Protein 1XQA (pdb70)

Secondary structure (DSSP, 8-state):
----EEE---S-HHHHHHHHHHHH------EETTTEE---TT--EEE---SS----TT--EE---SSHHHHHHHHHHHHHTT---PPPEE--EE-EEEETTTEEEE--/---EEE---S-HHHHHHHHHHHH------EETTTEE---TT--EEE----SSPPPTT-EEE---SSHHHHHHHHHHHHHTT------EE--EE-EEEETTTEEEE--

B-factor: mean 28.36, std 11.54, range [16.13, 105.58]

Solvent-accessible surface area: 13203 Å² total

InterPro domains:
  IPR004360 Glyoxalase/fosfomycin resistance/dioxygenase domain [PF00903] (2-110)
  IPR029068 Glyoxalase/Bleomycin resistance protein/Dihydroxybiphenyl dioxygenase [G3DSA:3.10.180.10] (2-112)
  IPR029068 Glyoxalase/Bleomycin resistance protein/Dihydroxybiphenyl dioxygenase [SSF54593] (1-112)
  IPR037523 Vicinal oxygen chelate (VOC), core domain [PS51819] (2-112)
  IPR051332 Fosfomycin Resistance Enzymes [PTHR36113] (1-112)

Nearest PDB structures (foldseek):
  1xqa-assembly1_A  TM=1.010E+00  e=8.411E-23  Bacillus cereus ATCC 14579
  3r4q-assembly2_D  TM=7.814E-01  e=2.380E-07  Agrobacterium fabrum str. C58
  2p7m-assembly4_D-2  TM=8.055E-01  e=4.151E-06  Listeria monocytogenes EGD-e
  6a4z-assembly1_B  TM=6.870E-01  e=7.836E-06  Streptomyces chartreusis
  4n04-assembly1_A  TM=6.280E-01  e=7.131E-04  Catenulispora acidiphila DSM 44928

Foldseek 3Di:
DDAQEDEEEFQWQVQQVVQCCPLVVFDWDDADPRRKTWQDPVRRIYIYYDPPDADDPPDEAEDEDPDPVSLQVSQVVCVVVPWDWDQFDVVVRWTWGQGHRGHIYMYD/DAQEDEEEFDWQVQLVVQCCPQVNFDWPD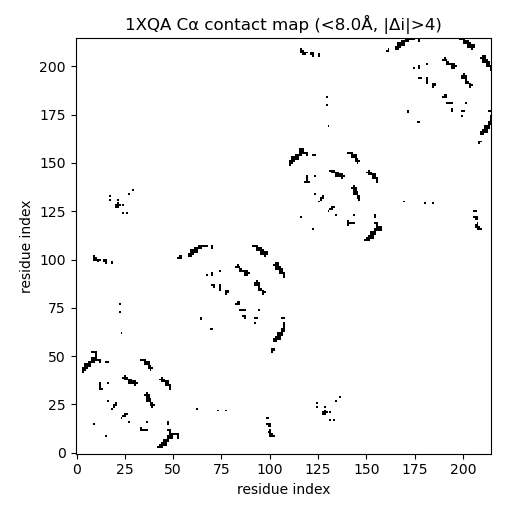DDPRQKTWQDPVRRIYMYYDDDDADDPPDEAEREDPDVVSLVVSQVVCVVVPWDWDQFDPPVGWTWTAGHRHHIYIYD

Organism: Bacillus cereus (strain ATCC 14579 / DSM 31 / CCUG 7414 / JCM 2152 / NBRC 15305 / NCIMB 9373 / NCTC 2599 / NRRL B-3711) (NCBI:txid226900)

Radius of gyration: 18.5 Å; Cα contacts (8 Å, |Δi|>4): 385; chains: 2; bounding box: 40×42×55 Å

CATH classification: 3.10.180.10

Sequence (215 aa):
AGIKHLNLTVADVVAAREFLEKYFGLTTCSGTRGNAFAVRRDNDGFILTLKGKEVQYPKTFHVGFPQESEEQVDKINQRLKEDGFLVEPPKHAAYTFYVEAPGGFTIEVCGIKHLLNLTVADVVAAREFLEKYFGLTTCSGTRGNAFAVRDNDGFILLTLKGKEVQQYPKTFHVGFPQESEEQVDKINQQRLKEDGFLLVEPPKHAAYTFYVEAPGGFTIEVC

Structure (mmCIF, N/CA/C/O backbone):
data_1XQA
#
_entry.id   1XQA
#
_cell.length_a   43.535
_cell.length_b   61.616
_cell.length_c   78.382
_cell.angle_alpha   90.00
_cell.angle_beta   90.00
_cell.angle_gamma   90.00
#
_symmetry.space_group_name_H-M   'P 21 21 21'
#
loop_
_entity.id
_entity.type
_entity.pdbx_description
1 polymer 'Glyoxalase/Bleomycin resistance protein'
2 non-polymer 'MAGNESIUM ION'
3 non-polymer 'HEXAETHYLENE GLYCOL'
4 water water
#
loop_
_atom_site.group_PDB
_atom_site.id
_atom_site.type_symbol
_atom_site.label_atom_id
_atom_site.label_alt_id
_atom_site.label_comp_id
_atom_site.label_asym_id
_atom_site.label_entity_id
_atom_site.label_seq_id
_atom_site.pdbx_PDB_ins_code
_atom_site.Cartn_x
_atom_site.Cartn_y
_atom_site.Cartn_z
_atom_site.occupancy
_atom_site.B_iso_or_equiv
_atom_site.auth_seq_id
_atom_site.auth_comp_id
_atom_site.auth_asym_id
_atom_site.auth_atom_id
_atom_site.pdbx_PDB_model_num
ATOM 1 N N . ALA A 1 1 ? 9.035 -10.574 37.125 1.00 40.48 0 ALA A N 1
ATOM 2 C CA . ALA A 1 1 ? 8.285 -9.635 36.239 1.00 40.61 0 ALA A CA 1
ATOM 3 C C . ALA A 1 1 ? 9.036 -9.403 34.930 1.00 40.77 0 ALA A C 1
ATOM 4 O O . ALA A 1 1 ? 10.257 -9.218 34.936 1.00 40.65 0 ALA A O 1
ATOM 14 N N . GLY A 1 3 ? 8.761 -6.979 32.711 1.00 35.08 2 GLY A N 1
ATOM 15 C CA . GLY A 1 3 ? 9.163 -5.624 32.443 1.00 31.03 2 GLY A CA 1
ATOM 16 C C . GLY A 1 3 ? 8.399 -4.921 31.343 1.00 28.45 2 GLY A C 1
ATOM 17 O O . GLY A 1 3 ? 7.239 -5.221 31.071 1.00 27.57 2 GLY A O 1
ATOM 18 N N . ILE A 1 4 ? 9.073 -3.963 30.727 1.00 25.57 3 ILE A N 1
ATOM 19 C CA . ILE A 1 4 ? 8.419 -3.037 29.817 1.00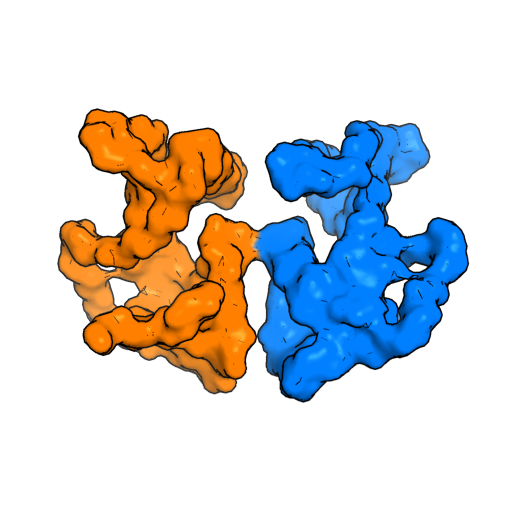 23.61 3 ILE A CA 1
ATOM 20 C C . ILE A 1 4 ? 8.734 -3.452 28.387 1.00 22.20 3 ILE A C 1
ATOM 21 O O . ILE A 1 4 ? 9.899 -3.447 27.978 1.00 22.36 3 ILE A O 1
ATOM 26 N N . LYS A 1 5 ? 7.704 -3.806 27.630 1.00 21.07 4 LYS A N 1
ATOM 27 C CA . LYS A 1 5 ? 7.900 -4.351 26.282 1.00 20.18 4 LYS A CA 1
ATOM 28 C C . LYS A 1 5 ? 7.025 -3.719 25.196 1.00 19.94 4 LYS A C 1
ATOM 29 O O . LYS A 1 5 ? 7.081 -4.138 24.038 1.00 19.19 4 LYS A O 1
ATOM 35 N N . HIS A 1 6 ? 6.223 -2.727 25.571 1.00 18.84 5 HIS A N 1
ATOM 36 C CA . HIS A 1 6 ? 5.365 -2.026 24.614 1.00 19.85 5 HIS A CA 1
ATOM 37 C C . HIS A 1 6 ? 5.219 -0.543 24.956 1.00 19.86 5 HIS A C 1
ATOM 38 O O . HIS A 1 6 ? 5.091 -0.167 26.137 1.00 20.22 5 HIS A O 1
ATOM 45 N N . LEU A 1 7 ? 5.246 0.297 23.922 1.00 19.91 6 LEU A N 1
ATOM 46 C CA . LEU A 1 7 ? 4.882 1.700 24.049 1.00 20.19 6 LEU A CA 1
ATOM 47 C C . LEU A 1 7 ? 3.923 1.989 22.907 1.00 20.59 6 LEU A C 1
ATOM 48 O O . LEU A 1 7 ? 4.220 1.673 21.754 1.00 19.36 6 LEU A O 1
ATOM 53 N N . ASN A 1 8 ? 2.755 2.537 23.229 1.00 20.81 7 ASN A N 1
ATOM 54 C CA . ASN A 1 8 ? 1.890 3.100 22.198 1.00 21.94 7 ASN A CA 1
ATOM 55 C C . ASN A 1 8 ? 2.123 4.600 22.195 1.00 21.65 7 ASN A C 1
ATOM 56 O O . ASN A 1 8 ? 1.776 5.304 23.152 1.00 21.06 7 ASN A O 1
ATOM 61 N N . LEU A 1 9 ? 2.774 5.058 21.136 1.00 21.88 8 LEU A N 1
ATOM 62 C CA . LEU A 1 9 ? 3.181 6.438 21.002 1.00 22.14 8 LEU A CA 1
ATOM 63 C C . LEU A 1 9 ? 2.252 7.151 20.057 1.00 21.95 8 LEU A C 1
ATOM 64 O O . LEU A 1 9 ? 2.242 6.860 18.853 1.00 22.05 8 LEU A O 1
ATOM 69 N N . THR A 1 10 ? 1.429 8.044 20.604 1.00 21.87 9 THR A N 1
ATOM 70 C CA . THR A 1 10 ? 0.534 8.857 19.795 1.00 21.40 9 THR A CA 1
ATOM 71 C C . THR A 1 10 ? 1.383 9.852 18.999 1.00 22.19 9 THR A C 1
ATOM 72 O O . THR A 1 10 ? 2.288 10.500 19.557 1.00 21.61 9 THR A O 1
ATOM 76 N N . VAL A 1 11 ? 1.116 9.941 17.693 1.00 21.14 10 VAL A N 1
ATOM 77 C CA . VAL A 1 11 ? 1.830 10.869 16.820 1.00 20.83 10 VAL A CA 1
ATOM 78 C C . VAL A 1 11 ? 0.913 11.666 15.881 1.00 20.72 10 VAL A C 1
ATOM 79 O O . VAL A 1 11 ? -0.237 11.281 15.600 1.00 20.59 10 VAL A O 1
ATOM 83 N N . ALA A 1 12 ? 1.445 12.783 15.399 1.00 20.75 11 ALA A N 1
ATOM 84 C CA . ALA A 1 12 ? 0.753 13.645 14.453 1.00 20.79 11 ALA A CA 1
ATOM 85 C C . ALA A 1 12 ? 0.687 13.014 13.069 1.00 20.72 11 ALA A C 1
ATOM 86 O O . ALA A 1 12 ? -0.225 13.278 12.303 1.00 21.17 11 ALA A O 1
ATOM 88 N N . ASP A 1 13 ? 1.668 12.173 12.751 1.00 20.27 12 ASP A N 1
ATOM 89 C CA . ASP A 1 13 ? 1.780 11.633 11.408 1.00 19.92 12 ASP A CA 1
ATOM 90 C C . ASP A 1 13 ? 2.511 10.315 11.521 1.00 19.71 12 ASP A C 1
ATOM 91 O O . ASP A 1 13 ? 3.720 10.300 11.781 1.00 19.67 12 ASP A O 1
ATOM 96 N N . VAL A 1 14 ? 1.765 9.218 11.359 1.00 19.70 13 VAL A N 1
ATOM 97 C CA . VAL A 1 14 ? 2.332 7.871 11.509 1.00 20.00 13 VAL A CA 1
ATOM 98 C C . VAL A 1 14 ? 3.342 7.570 10.401 1.00 19.68 13 VAL A C 1
ATOM 99 O O . VAL A 1 14 ? 4.424 7.050 10.654 1.00 20.30 13 VAL A O 1
ATOM 103 N N . VAL A 1 15 ? 2.972 7.899 9.170 1.00 19.33 14 VAL A N 1
ATOM 104 C CA . VAL A 1 15 ? 3.827 7.657 8.006 1.00 19.39 14 VAL A CA 1
ATOM 105 C C . VAL A 1 15 ? 5.199 8.301 8.186 1.00 19.20 14 VAL A C 1
ATOM 106 O O . VAL A 1 15 ? 6.217 7.663 7.956 1.00 19.51 14 VAL A O 1
ATOM 110 N N . ALA A 1 16 ? 5.210 9.565 8.603 1.00 19.70 15 ALA A N 1
ATOM 111 C CA . ALA A 1 16 ? 6.455 10.320 8.796 1.00 19.42 15 ALA A CA 1
ATOM 112 C C . ALA A 1 16 ? 7.296 9.771 9.954 1.00 19.79 15 ALA A C 1
ATOM 113 O O . ALA A 1 16 ? 8.532 9.677 9.830 1.00 19.00 15 ALA A O 1
ATOM 115 N N . ALA A 1 17 ? 6.633 9.445 11.066 1.00 19.91 16 ALA A N 1
ATOM 116 C CA . ALA A 1 17 ? 7.312 8.857 12.224 1.00 19.90 16 ALA A CA 1
ATOM 117 C C . ALA A 1 17 ? 7.912 7.512 11.845 1.00 19.93 16 ALA A C 1
ATOM 118 O O . ALA A 1 17 ? 9.065 7.253 12.161 1.00 19.18 16 ALA A O 1
ATOM 120 N N . ARG A 1 18 ? 7.144 6.681 11.134 1.00 20.41 17 ARG A N 1
ATOM 121 C CA . ARG A 1 18 ? 7.650 5.364 10.696 1.00 20.49 17 ARG A CA 1
ATOM 122 C C . ARG A 1 18 ? 8.917 5.458 9.855 1.00 21.32 17 ARG A C 1
ATOM 123 O O . ARG A 1 18 ? 9.904 4.755 10.096 1.00 20.89 17 ARG A O 1
ATOM 131 N N . GLU A 1 19 ? 8.893 6.320 8.846 1.00 22.12 18 GLU A N 1
ATOM 132 C CA . GLU A 1 19 ? 9.992 6.355 7.904 1.00 24.11 18 GLU A CA 1
ATOM 133 C C . GLU A 1 19 ? 11.277 6.878 8.579 1.00 22.86 18 GLU A C 1
ATOM 134 O O . GLU A 1 19 ? 12.369 6.407 8.283 1.00 22.71 18 GLU A O 1
ATOM 140 N N . PHE A 1 20 ? 11.121 7.818 9.509 1.00 22.18 19 PHE A N 1
ATOM 141 C CA . PHE A 1 20 ? 12.237 8.339 10.306 1.00 21.30 19 PHE A CA 1
ATOM 142 C C . PHE A 1 20 ? 12.844 7.230 11.179 1.00 21.35 19 PHE A C 1
ATOM 143 O O . PHE A 1 20 ? 14.068 7.053 11.223 1.00 21.94 19 PHE A O 1
ATOM 151 N N . LEU A 1 21 ? 11.976 6.457 11.843 1.00 21.00 20 LEU A N 1
ATOM 152 C CA . LEU A 1 21 ? 12.439 5.373 12.723 1.00 21.26 20 LEU A CA 1
ATOM 153 C C . LEU A 1 21 ? 13.120 4.254 11.938 1.00 21.66 20 LEU A C 1
ATOM 154 O O . LEU A 1 21 ? 14.112 3.665 12.402 1.00 22.11 20 LEU A O 1
ATOM 159 N N . GLU A 1 22 ? 12.607 3.981 10.741 1.00 22.08 21 GLU A N 1
ATOM 160 C CA . GLU A 1 22 ? 13.252 3.024 9.832 1.00 22.79 21 GLU A CA 1
ATOM 161 C C . GLU A 1 22 ? 14.616 3.490 9.375 1.00 23.03 21 GLU A C 1
ATOM 162 O O . GLU A 1 22 ? 15.591 2.753 9.481 1.00 23.50 21 GLU A O 1
ATOM 168 N N . LYS A 1 23 ? 14.689 4.722 8.888 1.00 22.93 22 LYS A N 1
ATOM 169 C CA . LYS A 1 23 ? 15.928 5.241 8.326 1.00 22.76 22 LYS A CA 1
ATOM 170 C C . LYS A 1 23 ? 17.048 5.383 9.353 1.00 23.26 22 LYS A C 1
ATOM 171 O O . LYS A 1 23 ? 18.170 4.907 9.125 1.00 22.62 22 LYS A O 1
ATOM 177 N N . TYR A 1 24 ? 16.746 6.019 10.482 1.00 22.11 23 TYR A N 1
ATOM 178 C CA . TYR A 1 24 ? 17.797 6.386 11.447 1.00 22.31 23 TYR A CA 1
ATOM 179 C C . TYR A 1 24 ? 18.001 5.390 12.596 1.00 22.48 23 TYR A C 1
ATOM 180 O O . TYR A 1 24 ? 19.091 5.317 13.185 1.00 23.07 23 TYR A O 1
ATOM 189 N N . PHE A 1 25 ? 16.971 4.610 12.914 1.00 22.83 24 PHE A N 1
ATOM 190 C CA . PHE A 1 25 ? 17.072 3.749 14.090 1.00 22.91 24 PHE A CA 1
ATOM 191 C C . PHE A 1 25 ? 16.874 2.275 13.788 1.00 23.40 24 PHE A C 1
ATOM 192 O O . PHE A 1 25 ? 16.892 1.436 14.683 1.00 23.61 24 PHE A O 1
ATOM 200 N N . GLY A 1 26 ? 16.726 1.960 12.512 1.00 23.20 25 GLY A N 1
ATOM 201 C CA . GLY A 1 26 ? 16.690 0.566 12.077 1.00 24.07 25 GLY A CA 1
ATOM 202 C C . GLY A 1 26 ? 15.491 -0.245 12.537 1.00 23.97 25 GLY A C 1
ATOM 203 O O . GLY A 1 26 ? 15.539 -1.474 12.515 1.00 25.05 25 GLY A O 1
ATOM 204 N N . LEU A 1 27 ? 14.408 0.421 12.934 1.00 22.34 26 LEU A N 1
ATOM 205 C CA . LEU A 1 27 ? 13.195 -0.292 13.349 1.00 21.80 26 LEU A CA 1
ATOM 206 C C . LEU A 1 27 ? 12.518 -0.901 12.129 1.00 21.66 26 LEU A C 1
ATOM 207 O O . LEU A 1 27 ? 12.684 -0.408 11.012 1.00 21.84 26 LEU A O 1
ATOM 212 N N A THR A 1 28 ? 11.740 -1.963 12.357 0.50 21.92 27 THR A N 1
ATOM 213 N N B THR A 1 28 ? 11.798 -1.993 12.332 0.50 21.80 27 THR A N 1
ATOM 214 C CA A THR A 1 28 ? 11.044 -2.704 11.294 0.50 21.98 27 THR A CA 1
ATOM 215 C CA B THR A 1 28 ? 11.039 -2.566 11.239 0.50 21.71 27 THR A CA 1
ATOM 216 C C A THR A 1 28 ? 9.529 -2.709 11.519 0.50 21.80 27 THR A C 1
ATOM 217 C C B THR A 1 28 ? 9.554 -2.444 11.536 0.50 21.66 27 THR A C 1
ATOM 218 O O A THR A 1 28 ? 9.069 -3.014 12.622 0.50 21.89 27 THR A O 1
ATOM 219 O O B THR A 1 28 ? 9.148 -2.368 12.697 0.50 21.64 27 THR A O 1
ATOM 226 N N . CYS A 1 29 ? 8.761 -2.387 10.475 1.00 21.74 28 CYS A N 1
ATOM 227 C CA . CYS A 1 29 ? 7.304 -2.322 10.581 1.00 21.85 28 CYS A CA 1
ATOM 228 C C . CYS A 1 29 ? 6.705 -3.696 10.362 1.00 22.28 28 CYS A C 1
ATOM 229 O O . CYS A 1 29 ? 6.935 -4.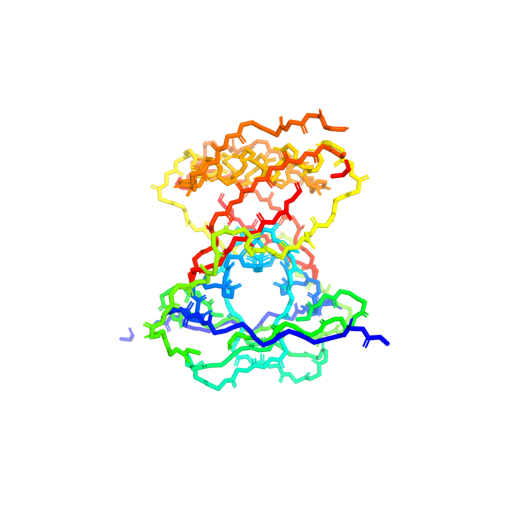333 9.321 1.00 22.08 28 CYS A O 1
ATOM 232 N N . SER A 1 30 ? 5.916 -4.163 11.329 1.00 22.42 29 SER A N 1
ATOM 233 C CA . SER A 1 30 ? 5.338 -5.499 11.212 1.00 23.67 29 SER A CA 1
ATOM 234 C C . SER A 1 30 ? 3.854 -5.486 10.840 1.00 24.30 29 SER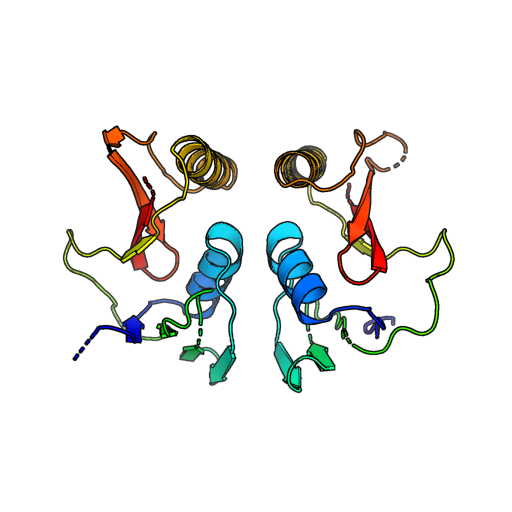 A C 1
ATOM 235 O O . SER A 1 30 ? 3.248 -6.541 10.653 1.00 24.76 29 SER A O 1
ATOM 238 N N . GLY A 1 31 ? 3.274 -4.300 10.707 1.00 24.67 30 GLY A N 1
ATOM 239 C CA . GLY A 1 31 ? 1.871 -4.192 10.328 1.00 25.19 30 GLY A CA 1
ATOM 240 C C . GLY A 1 31 ? 1.387 -2.767 10.409 1.00 25.80 30 GLY A C 1
ATOM 241 O O . GLY A 1 31 ? 1.972 -1.944 11.112 1.00 25.64 30 GLY A O 1
ATOM 242 N N . THR A 1 32 ? 0.335 -2.475 9.652 1.00 26.97 31 THR A N 1
ATOM 243 C CA . THR A 1 32 ? -0.313 -1.173 9.652 1.00 27.50 31 THR A CA 1
ATOM 244 C C . THR A 1 32 ? -1.833 -1.332 9.623 1.00 28.94 31 THR A C 1
ATOM 245 O O . THR A 1 32 ? -2.353 -2.411 9.307 1.00 29.24 31 THR A O 1
ATOM 249 N N . ARG A 1 33 ? -2.535 -0.257 9.975 1.00 30.49 32 ARG A N 1
ATOM 250 C CA . ARG A 1 33 ? -3.952 -0.102 9.646 1.00 32.25 32 ARG A CA 1
ATOM 251 C C . ARG A 1 33 ? -4.097 1.253 8.960 1.00 32.26 32 ARG A C 1
ATOM 252 O O . ARG A 1 33 ? -4.090 2.305 9.618 1.00 32.49 32 ARG A O 1
ATOM 260 N N . GLY A 1 34 ? -4.204 1.228 7.634 1.00 32.19 33 GLY A N 1
ATOM 261 C CA . GLY A 1 34 ? -4.207 2.451 6.835 1.00 32.50 33 GLY A CA 1
ATOM 262 C C . GLY A 1 34 ? -3.065 3.368 7.218 1.00 32.44 33 GLY A C 1
ATOM 263 O O . GLY A 1 34 ? -1.914 2.927 7.338 1.00 33.03 33 GLY A O 1
ATOM 264 N N . ASN A 1 35 ? -3.380 4.643 7.419 1.00 32.41 34 ASN A N 1
ATOM 265 C CA . ASN A 1 35 ? -2.385 5.634 7.837 1.00 33.17 34 ASN A CA 1
ATOM 266 C C . ASN A 1 35 ? -2.520 5.946 9.335 1.00 32.05 34 ASN A C 1
ATOM 267 O O . ASN A 1 35 ? -1.849 6.830 9.868 1.00 32.45 34 ASN A O 1
ATOM 272 N N . ALA A 1 36 ? -3.409 5.220 10.002 1.00 30.02 35 ALA A N 1
ATOM 273 C CA . ALA A 1 36 ? -3.744 5.526 11.383 1.00 28.83 35 ALA A CA 1
ATOM 274 C C . ALA A 1 36 ? -2.828 4.849 12.395 1.00 27.71 35 ALA A C 1
ATOM 275 O O . ALA A 1 36 ? -2.743 5.284 13.547 1.00 27.29 35 ALA A O 1
ATOM 277 N N . PHE A 1 37 ? -2.139 3.795 11.968 1.00 25.97 36 PHE A N 1
ATOM 278 C CA . PHE A 1 37 ? -1.505 2.894 12.923 1.00 25.34 36 PHE A CA 1
ATOM 279 C C . PHE A 1 37 ? -0.391 2.080 12.264 1.00 24.07 36 PHE A C 1
ATOM 280 O O . PHE A 1 37 ? -0.563 1.594 11.145 1.00 23.55 36 PHE A O 1
ATOM 288 N N . ALA A 1 38 ? 0.744 1.944 12.954 1.00 22.23 37 ALA A N 1
ATOM 289 C CA . ALA A 1 38 ? 1.869 1.125 12.476 1.00 21.93 37 ALA A CA 1
ATOM 290 C C . ALA A 1 38 ? 2.498 0.432 13.661 1.00 21.39 37 ALA A C 1
ATOM 291 O O . ALA A 1 38 ? 2.661 1.043 14.709 1.00 22.78 37 ALA A O 1
ATOM 293 N N . VAL A 1 39 ? 2.847 -0.837 13.499 1.00 21.26 38 VAL A N 1
ATOM 294 C CA . VAL A 1 39 ? 3.518 -1.579 14.560 1.00 20.40 38 VAL A CA 1
ATOM 295 C C . VAL A 1 39 ? 4.978 -1.670 14.202 1.00 20.88 38 VAL A C 1
ATOM 296 O O . VAL A 1 39 ? 5.323 -2.254 13.173 1.00 19.52 38 VAL A O 1
ATOM 308 N N A ARG A 1 41 ? 9.024 -2.642 15.466 0.50 22.55 40 ARG A N 1
ATOM 309 N N B ARG A 1 41 ? 9.032 -2.629 15.484 0.50 22.63 40 ARG A N 1
ATOM 310 C CA A ARG A 1 41 ? 9.770 -3.576 16.315 0.50 22.91 40 ARG A CA 1
ATOM 311 C CA B ARG A 1 41 ? 9.771 -3.502 16.390 0.50 23.08 40 ARG A CA 1
ATOM 312 C C A ARG A 1 41 ? 11.232 -3.191 16.288 0.50 22.82 40 ARG A C 1
ATOM 313 C C B ARG A 1 41 ? 11.237 -3.226 16.288 0.50 22.90 40 ARG A C 1
ATOM 314 O O A ARG A 1 41 ? 11.729 -2.771 15.248 0.50 22.77 40 ARG A O 1
ATOM 315 O O B ARG A 1 41 ? 11.738 -2.928 15.210 0.50 22.78 40 ARG A O 1
ATOM 330 N N . ASP A 1 42 ? 11.921 -3.350 17.417 1.00 23.12 41 ASP A N 1
ATOM 331 C CA . ASP A 1 42 ? 13.370 -3.252 17.437 1.00 23.71 41 ASP A CA 1
ATOM 332 C C . ASP A 1 42 ? 13.970 -4.648 17.420 1.00 24.78 41 ASP A C 1
ATOM 333 O O . ASP A 1 42 ? 13.249 -5.636 17.376 1.00 24.96 41 ASP A O 1
ATOM 338 N N . ASN A 1 43 ? 15.292 -4.723 17.485 1.00 25.92 42 ASN A N 1
ATOM 339 C CA . ASN A 1 43 ? 16.003 -5.989 17.396 1.00 27.70 42 ASN A CA 1
ATOM 340 C C . ASN A 1 43 ? 15.781 -6.935 18.581 1.00 28.12 42 ASN A C 1
ATOM 341 O O . ASN A 1 43 ? 15.957 -8.150 18.457 1.00 28.04 42 ASN A O 1
ATOM 346 N N . ASP A 1 44 ? 15.396 -6.363 19.723 1.00 28.09 43 ASP A N 1
ATOM 347 C CA . ASP A 1 44 ? 15.177 -7.114 20.961 1.00 28.94 43 ASP A CA 1
ATOM 348 C C . ASP A 1 44 ? 13.717 -7.487 21.187 1.00 28.32 43 ASP A C 1
ATOM 349 O O . ASP A 1 44 ? 13.369 -8.030 22.227 1.00 29.62 43 ASP A O 1
ATOM 354 N N . GLY A 1 45 ? 12.853 -7.169 20.237 1.00 27.73 44 GLY A N 1
ATOM 355 C CA . GLY A 1 45 ? 11.444 -7.521 20.373 1.00 26.78 44 GLY A CA 1
ATOM 356 C C . GLY A 1 45 ? 10.565 -6.508 21.094 1.00 26.06 44 GLY A C 1
ATOM 357 O O . GLY A 1 45 ? 9.396 -6.792 21.359 1.00 26.33 44 GLY A O 1
ATOM 358 N N . PHE A 1 46 ? 11.106 -5.337 21.427 1.00 24.17 45 PHE A N 1
ATOM 359 C CA . PHE A 1 46 ? 10.261 -4.277 21.979 1.00 23.44 45 PHE A CA 1
ATOM 360 C C . PHE A 1 46 ? 9.267 -3.867 20.898 1.00 23.34 45 PHE A C 1
ATOM 361 O O . PHE A 1 46 ? 9.637 -3.777 19.717 1.00 23.68 45 PHE A O 1
ATOM 369 N N . ILE A 1 47 ? 8.014 -3.635 21.289 1.00 22.93 46 ILE A N 1
ATOM 370 C CA . ILE A 1 47 ? 6.968 -3.231 20.349 1.00 23.03 46 ILE A CA 1
ATOM 371 C C . ILE A 1 47 ? 6.615 -1.765 20.535 1.00 22.59 46 ILE A C 1
ATOM 372 O O . ILE A 1 47 ? 6.061 -1.385 21.561 1.00 22.59 46 ILE A O 1
ATOM 377 N N . LEU A 1 48 ? 6.903 -0.956 19.525 1.00 21.86 47 LEU A N 1
ATOM 378 C CA . LEU A 1 48 ? 6.519 0.452 19.535 1.00 22.00 47 LEU A CA 1
ATOM 379 C C . LEU A 1 48 ? 5.417 0.672 18.526 1.00 21.27 47 LEU A C 1
ATOM 380 O O . LEU A 1 48 ? 5.668 0.614 17.320 1.00 20.50 47 LEU A O 1
ATOM 385 N N . THR A 1 49 ? 4.183 0.884 18.985 1.00 20.89 48 THR A N 1
ATOM 386 C CA . THR A 1 49 ? 3.124 1.175 18.047 1.00 20.84 48 THR A CA 1
ATOM 387 C C . THR A 1 49 ? 2.941 2.683 17.899 1.00 21.34 48 THR A C 1
ATOM 388 O O . THR A 1 49 ? 3.000 3.440 18.870 1.00 21.75 48 THR A O 1
ATOM 392 N N . LEU A 1 50 ? 2.766 3.120 16.661 1.00 21.80 49 LEU A N 1
ATOM 393 C CA . LEU A 1 50 ? 2.576 4.527 16.369 1.00 22.10 49 LEU A CA 1
ATOM 394 C C . LEU A 1 50 ? 1.123 4.690 16.029 1.00 22.43 49 LEU A C 1
ATOM 395 O O . LEU A 1 50 ? 0.610 3.957 15.195 1.00 22.82 49 LEU A O 1
ATOM 408 N N . LYS A 1 52 ? -1.991 7.506 15.101 1.00 24.68 51 LYS A N 1
ATOM 409 C CA . LYS A 1 52 ? -2.383 8.870 14.760 1.00 25.53 51 LYS A CA 1
ATOM 410 C C . LYS A 1 52 ? -3.269 9.430 15.858 1.00 25.86 51 LYS A C 1
ATOM 411 O O . LYS A 1 52 ? -4.186 8.755 16.351 1.00 25.44 51 LYS A O 1
ATOM 417 N N . GLY A 1 53 ? -2.986 10.669 16.233 1.00 26.33 52 GLY A N 1
ATOM 418 C CA . GLY A 1 53 ? -3.833 11.390 17.172 1.00 27.75 52 GLY A CA 1
ATOM 419 C C . GLY A 1 53 ? -4.029 12.821 16.732 1.00 28.61 52 GLY A C 1
ATOM 420 O O . GLY A 1 53 ? -3.326 13.318 15.844 1.00 28.46 52 GLY A O 1
ATOM 421 N N . LYS A 1 54 ? -4.990 13.485 17.363 1.00 29.79 53 LYS A N 1
ATOM 422 C CA . LYS A 1 54 ? -5.228 14.893 17.092 1.00 30.98 53 LYS A CA 1
ATOM 423 C C . LYS A 1 54 ? -4.611 15.734 18.187 1.00 30.87 53 LYS A C 1
ATOM 424 O O . LYS A 1 54 ? -4.646 15.362 19.365 1.00 31.03 53 LYS A O 1
ATOM 430 N N . GLU A 1 55 ? -4.033 16.857 17.773 1.00 30.53 54 GLU A N 1
ATOM 431 C CA . GLU A 1 55 ? -3.449 17.825 18.685 1.00 30.34 54 GLU A CA 1
ATOM 432 C C . GLU A 1 55 ? -2.471 17.190 19.663 1.00 29.31 54 GLU A C 1
ATOM 433 O O . GLU A 1 55 ? -2.588 17.312 20.892 1.00 28.58 54 GLU A O 1
ATOM 439 N N . VAL A 1 56 ? -1.491 16.519 19.088 1.00 28.60 55 VAL A N 1
ATOM 440 C CA . VAL A 1 56 ? -0.553 15.735 19.852 1.00 27.96 55 VAL A CA 1
ATOM 441 C C . VAL A 1 56 ? 0.521 16.610 20.495 1.00 28.04 55 VAL A C 1
ATOM 442 O O . VAL A 1 56 ? 1.246 17.331 19.806 1.00 27.88 55 VAL A O 1
ATOM 446 N N . GLN A 1 57 ? 0.606 16.552 21.821 1.00 27.73 56 GLN A N 1
ATOM 447 C CA . GLN A 1 57 ? 1.652 17.251 22.550 1.00 27.39 56 GLN A CA 1
ATOM 448 C C . GLN A 1 57 ? 2.164 16.419 23.724 1.00 26.35 56 GLN A C 1
ATOM 449 O O . GLN A 1 57 ? 1.384 15.809 24.445 1.00 26.16 56 GLN A O 1
ATOM 455 N N . TYR A 1 58 ? 3.485 16.364 23.878 1.00 24.29 57 TYR A N 1
ATOM 456 C CA . TYR A 1 58 ? 4.092 15.658 25.009 1.00 23.14 57 TYR A CA 1
ATOM 457 C C . TYR A 1 58 ? 4.698 16.629 26.017 1.00 23.19 57 TYR A C 1
ATOM 458 O O . TYR A 1 58 ? 5.066 17.744 25.649 1.00 23.40 57 TYR A O 1
ATOM 467 N N . PRO A 1 59 ? 4.796 16.218 27.300 1.00 23.16 58 PRO A N 1
ATOM 468 C CA . PRO A 1 59 ? 5.511 17.061 28.245 1.00 23.50 58 PRO A CA 1
ATOM 469 C C . PRO A 1 59 ? 6.905 17.339 27.705 1.00 23.64 58 PRO A C 1
ATOM 470 O O . PRO A 1 59 ? 7.476 16.503 26.999 1.00 23.44 58 PRO A O 1
ATOM 474 N N . LYS A 1 60 ? 7.426 18.517 28.031 1.00 24.44 59 LYS A N 1
ATOM 475 C CA . LYS A 1 60 ? 8.669 19.031 27.454 1.00 25.04 59 LYS A CA 1
ATOM 476 C C . LYS A 1 60 ? 9.856 18.096 27.663 1.00 24.56 59 LYS A C 1
ATOM 477 O O . LYS A 1 60 ? 10.678 17.917 26.766 1.00 24.73 59 LYS A O 1
ATOM 483 N N . THR A 1 61 ? 9.912 17.453 28.822 1.00 23.60 60 THR A N 1
ATOM 484 C CA . THR A 1 61 ? 11.024 16.536 29.104 1.00 22.81 60 THR A CA 1
ATOM 485 C C . THR A 1 61 ? 10.765 15.070 28.722 1.00 22.23 60 THR A C 1
ATOM 486 O O . THR A 1 61 ? 11.622 14.225 28.965 1.00 21.63 60 THR A O 1
ATOM 490 N N . PHE A 1 62 ? 9.604 14.768 28.130 1.00 22.66 61 PHE A N 1
ATOM 491 C CA . PHE A 1 62 ? 9.350 13.397 27.669 1.00 22.20 61 PHE A CA 1
ATOM 492 C C . PHE A 1 62 ? 10.301 13.038 26.528 1.00 21.85 61 PHE A C 1
ATOM 493 O O . PHE A 1 62 ? 10.516 13.841 25.620 1.00 21.73 61 PHE A O 1
ATOM 501 N N . HIS A 1 63 ? 10.886 11.844 26.575 1.00 21.24 62 HIS A N 1
ATOM 502 C CA . HIS A 1 63 ? 11.642 11.342 25.423 1.00 20.99 62 HIS A CA 1
ATOM 503 C C . HIS A 1 63 ? 11.762 9.823 25.409 1.00 21.43 62 HIS A C 1
ATOM 504 O O . HIS A 1 63 ? 11.562 9.157 26.434 1.00 21.63 62 HIS A O 1
ATOM 511 N N . VAL A 1 64 ? 12.072 9.304 24.228 1.00 21.22 63 VAL A N 1
ATOM 512 C CA . VAL A 1 64 ? 12.340 7.889 24.009 1.00 21.55 63 VAL A CA 1
ATOM 513 C C . VAL A 1 64 ? 13.814 7.709 23.678 1.00 21.30 63 VAL A C 1
ATOM 514 O O . VAL A 1 64 ? 14.331 8.381 22.777 1.00 21.28 63 VAL A O 1
ATOM 518 N N . GLY A 1 65 ? 14.485 6.794 24.376 1.00 21.24 64 GLY A N 1
ATOM 519 C CA . GLY A 1 65 ? 15.934 6.666 24.243 1.00 21.13 64 GLY A CA 1
ATOM 520 C C . GLY A 1 65 ? 16.418 5.421 23.511 1.00 21.71 64 GLY A C 1
ATOM 521 O O . GLY A 1 65 ? 15.938 4.309 23.768 1.00 20.73 64 GLY A O 1
ATOM 522 N N . PHE A 1 66 ? 17.383 5.634 22.616 1.00 21.63 65 PHE A N 1
ATOM 523 C CA . PHE A 1 66 ? 17.997 4.584 21.794 1.00 23.39 65 PHE A CA 1
ATOM 524 C C . PHE A 1 66 ? 19.489 4.507 22.087 1.00 24.01 65 PHE A C 1
ATOM 525 O O . PHE A 1 66 ? 20.282 5.204 21.439 1.00 25.18 65 PHE A O 1
ATOM 533 N N . PRO A 1 67 ? 19.890 3.672 23.062 1.00 25.04 66 PRO A N 1
ATOM 534 C CA . PRO A 1 67 ? 21.300 3.566 23.422 1.00 25.48 66 PRO A CA 1
ATOM 535 C C . PRO A 1 67 ? 22.143 2.978 22.302 1.00 25.90 66 PRO A C 1
ATOM 536 O O . PRO A 1 67 ? 21.660 2.159 21.521 1.00 25.60 66 PRO A O 1
ATOM 540 N N . GLN A 1 68 ? 23.404 3.395 22.243 1.00 26.25 67 GLN A N 1
ATOM 541 C CA . GLN A 1 68 ? 24.313 2.948 21.195 1.00 27.82 67 GLN A CA 1
ATOM 542 C C . GLN A 1 68 ? 25.479 2.180 21.788 1.00 28.93 67 GLN A C 1
ATOM 543 O O . GLN A 1 68 ? 25.778 2.313 22.972 1.00 29.30 67 GLN A O 1
ATOM 549 N N . GLU A 1 69 ? 26.135 1.382 20.954 1.00 30.59 68 GLU A N 1
ATOM 550 C CA . GLU A 1 69 ? 27.217 0.518 21.407 1.00 32.03 68 GLU A CA 1
ATOM 551 C C . GLU A 1 69 ? 28.496 1.295 21.686 1.00 31.74 68 GLU A C 1
ATOM 552 O O . GLU A 1 69 ? 29.366 0.819 22.420 1.00 32.62 68 GLU A O 1
ATOM 558 N N . SER A 1 70 ? 28.613 2.485 21.098 1.00 31.45 69 SER A N 1
ATOM 559 C CA . SER A 1 70 ? 29.815 3.311 21.236 1.00 30.69 69 SER A CA 1
ATOM 560 C C . SER A 1 70 ? 29.523 4.795 21.041 1.00 30.59 69 SER A C 1
ATOM 561 O O . SER A 1 70 ? 28.498 5.168 20.473 1.00 30.57 69 SER A O 1
ATOM 564 N N . GLU A 1 71 ? 30.451 5.637 21.478 1.00 30.55 70 GLU A N 1
ATOM 565 C CA . GLU A 1 71 ? 30.345 7.074 21.253 1.00 30.92 70 GLU A CA 1
ATOM 566 C C . GLU A 1 71 ? 30.512 7.442 19.772 1.00 30.90 70 GLU A C 1
ATOM 567 O O . GLU A 1 71 ? 29.925 8.417 19.299 1.00 31.51 70 GLU A O 1
ATOM 573 N N . GLU A 1 72 ? 31.286 6.647 19.034 1.00 30.92 71 GLU A N 1
ATOM 574 C CA . GLU A 1 72 ? 31.430 6.834 17.586 1.00 30.94 71 GLU A CA 1
ATOM 575 C C . GLU A 1 72 ? 30.088 6.654 16.867 1.00 29.78 71 GLU A C 1
ATOM 576 O O . GLU A 1 72 ? 29.785 7.376 15.917 1.00 29.44 71 GLU A O 1
ATOM 582 N N . GLN A 1 73 ? 29.285 5.704 17.337 1.00 28.50 72 GLN A N 1
ATOM 583 C CA . GLN A 1 73 ? 27.959 5.460 16.758 1.00 27.59 72 GLN A CA 1
ATOM 584 C C . GLN A 1 73 ? 26.976 6.594 17.048 1.00 25.99 72 GLN A C 1
ATOM 585 O O . GLN A 1 73 ? 26.143 6.930 16.198 1.00 25.15 72 GLN A O 1
ATOM 591 N N . VAL A 1 74 ? 27.091 7.187 18.236 1.00 24.33 73 VAL A N 1
ATOM 592 C CA . VAL A 1 74 ? 26.312 8.371 18.583 1.00 23.13 73 VAL A CA 1
ATOM 593 C C . VAL A 1 74 ? 26.657 9.503 17.621 1.00 22.85 73 VAL A C 1
ATOM 594 O O . VAL A 1 74 ? 25.753 10.157 17.084 1.00 22.58 73 VAL A O 1
ATOM 598 N N . ASP A 1 75 ? 27.954 9.723 17.411 1.00 22.47 74 ASP A N 1
ATOM 599 C CA . ASP A 1 75 ? 28.445 10.759 16.504 1.00 22.90 74 ASP A CA 1
ATOM 600 C C . ASP A 1 75 ? 27.901 10.572 15.085 1.00 22.61 74 ASP A C 1
ATOM 601 O O . ASP A 1 75 ? 27.527 11.549 14.424 1.00 21.91 74 ASP A O 1
ATOM 606 N N . LYS A 1 76 ? 27.889 9.319 14.624 1.00 22.72 75 LYS A N 1
ATOM 607 C CA . LYS A 1 76 ? 27.462 9.000 13.270 1.00 22.61 75 LYS A CA 1
ATOM 608 C C . LYS A 1 76 ? 25.987 9.370 13.054 1.00 21.81 75 LYS A C 1
ATOM 609 O O . LYS A 1 76 ? 25.672 10.038 12.071 1.00 21.30 75 LYS A O 1
ATOM 615 N N . ILE A 1 77 ? 25.104 8.954 13.968 1.00 21.17 76 ILE A N 1
ATOM 616 C CA . ILE A 1 77 ? 23.672 9.285 13.851 1.00 21.33 76 ILE A CA 1
ATOM 617 C C . ILE A 1 77 ? 23.450 10.805 13.894 1.00 20.70 76 ILE A C 1
ATOM 618 O O . ILE A 1 77 ? 22.652 11.364 13.123 1.00 20.06 76 ILE A O 1
ATOM 623 N N . ASN A 1 78 ? 24.131 11.464 14.828 1.00 21.06 77 ASN A N 1
ATOM 624 C CA . ASN A 1 78 ? 24.139 12.929 14.911 1.00 20.59 77 ASN A CA 1
ATOM 625 C C . ASN A 1 78 ? 24.540 13.590 13.586 1.00 20.63 77 ASN A C 1
ATOM 626 O O . ASN A 1 78 ? 23.842 14.461 13.079 1.00 20.11 77 ASN A O 1
ATOM 631 N N . GLN A 1 79 ? 25.683 13.167 13.041 1.00 20.42 78 GLN A N 1
ATOM 632 C CA . GLN A 1 79 ? 26.210 13.707 11.780 1.00 22.11 78 GLN A CA 1
ATOM 633 C C . GLN A 1 79 ? 25.215 13.494 10.638 1.00 20.95 78 GLN A C 1
ATOM 634 O O . GLN A 1 79 ? 24.935 14.419 9.865 1.00 21.01 78 GLN A O 1
ATOM 640 N N . ARG A 1 80 ? 24.641 12.295 10.554 1.00 20.11 79 ARG A N 1
ATOM 641 C CA . ARG A 1 80 ? 23.721 11.998 9.464 1.00 18.53 79 ARG A CA 1
ATOM 642 C C . ARG A 1 80 ? 22.425 12.781 9.580 1.00 18.56 79 ARG A C 1
ATOM 643 O O . ARG A 1 80 ? 21.911 13.274 8.577 1.00 18.10 79 ARG A O 1
ATOM 651 N N . LEU A 1 81 ? 21.918 12.915 10.798 1.00 18.76 80 LEU A N 1
ATOM 652 C CA . LEU A 1 81 ? 20.706 13.728 11.032 1.00 19.33 80 LEU A CA 1
ATOM 653 C C . LEU A 1 81 ? 20.948 15.183 10.617 1.00 20.52 80 LEU A C 1
ATOM 654 O O . LEU A 1 81 ? 20.143 15.763 9.897 1.00 20.46 80 LEU A O 1
ATOM 659 N N . LYS A 1 82 ? 22.082 15.747 11.044 1.00 20.94 81 LYS A N 1
ATOM 660 C CA . LYS A 1 82 ? 22.481 17.110 10.680 1.00 22.09 81 LYS A CA 1
ATOM 661 C C . LYS A 1 82 ? 22.557 17.297 9.161 1.00 22.11 81 LYS A C 1
ATOM 662 O O . LYS A 1 82 ? 21.970 18.239 8.612 1.00 21.74 81 LYS A O 1
ATOM 668 N N . GLU A 1 83 ? 23.279 16.402 8.483 1.00 21.50 82 GLU A N 1
ATOM 669 C CA . GLU A 1 83 ? 23.407 16.452 7.021 1.00 22.25 82 GLU A CA 1
ATOM 670 C C . GLU A 1 83 ? 22.089 16.313 6.302 1.00 22.38 82 GLU A C 1
ATOM 671 O O . GLU A 1 83 ? 21.934 16.806 5.191 1.00 22.90 82 GLU A O 1
ATOM 677 N N . ASP A 1 84 ? 21.156 15.621 6.928 1.00 22.74 83 ASP A N 1
ATOM 678 C CA . ASP A 1 84 ? 19.862 15.363 6.327 1.00 23.34 83 ASP A CA 1
ATOM 679 C C . ASP A 1 84 ? 18.820 16.418 6.712 1.00 24.39 83 ASP A C 1
ATOM 680 O O . ASP A 1 84 ? 17.642 16.285 6.378 1.00 24.45 83 ASP A O 1
ATOM 685 N N . GLY A 1 85 ? 19.254 17.465 7.410 1.00 25.22 84 GLY A N 1
ATOM 686 C CA . GLY A 1 85 ? 18.400 18.634 7.629 1.00 26.51 84 GLY A CA 1
ATOM 687 C C . GLY A 1 85 ? 17.655 18.686 8.941 1.00 27.12 84 GLY A C 1
ATOM 688 O O . GLY A 1 85 ? 16.778 19.538 9.122 1.00 27.80 84 GLY A O 1
ATOM 689 N N . PHE A 1 86 ? 17.987 17.777 9.858 1.00 27.51 85 PHE A N 1
ATOM 690 C CA . PHE A 1 86 ? 17.433 17.826 11.203 1.00 28.16 85 PHE A CA 1
ATOM 691 C C . PHE A 1 86 ? 18.321 18.688 12.097 1.00 29.24 85 PHE A C 1
ATOM 692 O O . PHE A 1 86 ? 19.547 18.682 11.991 1.00 30.33 85 PHE A O 1
ATOM 700 N N . LEU A 1 87 ? 17.680 19.430 12.981 1.00 30.80 86 LEU A N 1
ATOM 701 C CA . LEU A 1 87 ? 18.391 20.359 13.841 1.00 31.33 86 LEU A CA 1
ATOM 702 C C . LEU A 1 87 ? 18.880 19.640 15.098 1.00 31.22 86 LEU A C 1
ATOM 703 O O . LEU A 1 87 ? 18.118 19.278 15.997 1.00 31.98 86 LEU A O 1
ATOM 708 N N . VAL A 1 88 ? 20.168 19.359 15.122 1.00 30.46 87 VAL A N 1
ATOM 709 C CA . VAL A 1 88 ? 20.744 18.669 16.255 1.00 30.06 87 VAL A CA 1
ATOM 710 C C . VAL A 1 88 ? 21.979 19.436 16.656 1.00 30.37 87 VAL A C 1
ATOM 711 O O . VAL A 1 88 ? 22.635 20.052 15.805 1.00 29.98 87 VAL A O 1
ATOM 715 N N . GLU A 1 89 ? 22.270 19.432 17.951 1.00 30.18 88 GLU A N 1
ATOM 716 C CA . GLU A 1 89 ? 23.537 19.948 18.430 1.00 31.02 88 GLU A CA 1
ATOM 717 C C . GLU A 1 89 ? 24.476 18.754 18.613 1.00 29.90 88 GLU A C 1
ATOM 718 O O . GLU A 1 89 ? 24.014 17.603 18.607 1.00 29.73 88 GLU A O 1
ATOM 724 N N . PRO A 1 90 ? 25.794 19.006 18.732 1.00 29.22 89 PRO A N 1
ATOM 725 C CA . PRO A 1 90 ? 26.693 17.884 18.978 1.00 28.79 89 PRO A CA 1
ATOM 726 C C . PRO A 1 90 ? 26.334 17.149 20.269 1.00 28.58 89 PRO A C 1
ATOM 727 O O . PRO A 1 90 ? 25.726 17.745 21.162 1.00 28.62 89 PRO A O 1
ATOM 731 N N . PRO A 1 91 ? 26.704 15.855 20.373 1.00 28.35 90 PRO A N 1
ATOM 732 C CA . PRO A 1 91 ? 26.442 15.143 21.626 1.00 28.07 90 PRO A CA 1
ATOM 733 C C . PRO A 1 91 ? 27.261 15.722 22.779 1.00 28.30 90 PRO A C 1
ATOM 734 O O . PRO A 1 91 ? 28.358 16.245 22.568 1.00 27.36 90 PRO A O 1
ATOM 738 N N . LYS A 1 92 ? 26.724 15.627 23.990 1.00 28.58 91 LYS A N 1
ATOM 739 C CA . LYS A 1 92 ? 27.429 16.137 25.173 1.00 29.03 91 LYS A CA 1
ATOM 740 C C . LYS A 1 92 ? 27.667 15.028 26.200 1.00 29.37 91 LYS A C 1
ATOM 741 O O . LYS A 1 92 ? 26.869 14.105 26.320 1.00 28.90 91 LYS A O 1
ATOM 747 N N . HIS A 1 93 ? 28.775 15.127 26.931 1.00 30.00 92 HIS A N 1
ATOM 748 C CA . HIS A 1 93 ? 29.085 14.197 28.027 1.00 31.10 92 HIS A CA 1
ATOM 749 C C . HIS A 1 93 ? 28.404 14.621 29.324 1.00 31.47 92 HIS A C 1
ATOM 750 O O . HIS A 1 93 ? 28.927 15.454 30.062 1.00 31.81 92 HIS A O 1
ATOM 757 N N . ALA A 1 94 ? 27.249 14.036 29.617 1.00 32.05 93 ALA A N 1
ATOM 758 C CA . ALA A 1 94 ? 26.492 14.410 30.815 1.00 32.41 93 ALA A CA 1
ATOM 759 C C . ALA A 1 94 ? 26.414 13.287 31.847 1.00 32.61 93 ALA A C 1
ATOM 760 O O . ALA A 1 94 ? 27.245 12.375 31.862 1.00 32.88 93 ALA A O 1
ATOM 762 N N . ALA A 1 96 ? 25.762 10.254 30.405 1.00 28.79 95 ALA A N 1
ATOM 763 C CA . ALA A 1 96 ? 26.079 9.538 29.188 1.00 28.33 95 ALA A CA 1
ATOM 764 C C . ALA A 1 96 ? 26.432 10.548 28.092 1.00 28.30 95 ALA A C 1
ATOM 765 O O . ALA A 1 96 ? 26.187 11.750 28.236 1.00 28.92 95 ALA A O 1
ATOM 767 N N . TYR A 1 97 ? 27.014 10.061 27.005 1.00 27.15 96 TYR A N 1
ATOM 768 C CA . TYR A 1 97 ? 27.294 10.897 25.851 1.00 26.31 96 TYR A CA 1
ATOM 769 C C . TYR A 1 97 ? 25.997 10.904 25.029 1.00 25.70 96 TYR A C 1
ATOM 770 O O . TYR A 1 97 ? 25.614 9.876 24.476 1.00 24.79 96 TYR A O 1
ATOM 779 N N . THR A 1 98 ? 25.334 12.066 24.988 1.00 24.50 97 THR A N 1
ATOM 780 C CA . THR A 1 98 ? 23.905 12.172 24.632 1.00 24.37 97 THR A CA 1
ATOM 781 C C . THR A 1 98 ? 23.574 13.358 23.724 1.00 23.19 97 THR A C 1
ATOM 782 O O . THR A 1 98 ? 24.117 14.450 23.884 1.00 21.92 97 THR A O 1
ATOM 786 N N . PHE A 1 99 ? 22.644 13.155 22.794 1.00 22.12 98 PHE A N 1
ATOM 787 C CA . PHE A 1 99 ? 21.976 14.287 22.174 1.00 21.33 98 PHE A CA 1
ATOM 788 C C . PHE A 1 99 ? 20.506 13.966 21.991 1.00 21.23 98 PHE A C 1
ATOM 789 O O . PHE A 1 99 ? 20.086 12.811 22.138 1.00 21.52 98 PHE A O 1
ATOM 797 N N . TYR A 1 100 ? 19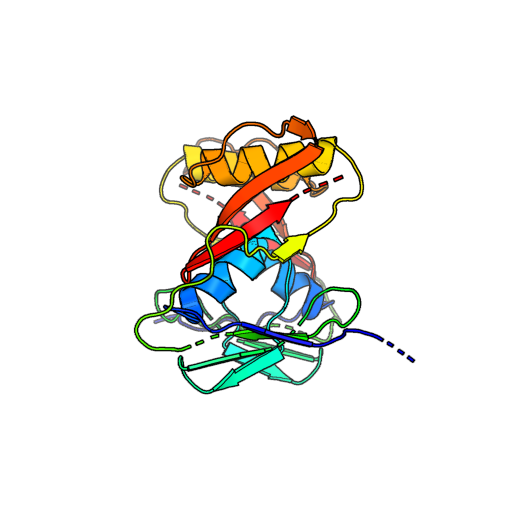.739 14.998 21.678 1.00 20.97 99 TYR A N 1
ATOM 798 C CA . TYR A 1 100 ? 18.319 14.841 21.455 1.00 20.90 99 TYR A CA 1
ATOM 799 C C . TYR A 1 100 ? 17.956 15.323 20.050 1.00 20.97 99 TYR A C 1
ATOM 800 O O . TYR A 1 100 ? 18.641 16.180 19.477 1.00 21.32 99 TYR A O 1
ATOM 809 N N . VAL A 1 101 ? 16.854 14.799 19.529 1.00 20.09 100 VAL A N 1
ATOM 810 C CA . VAL A 1 101 ? 16.325 15.243 18.254 1.00 19.66 100 VAL A CA 1
ATOM 811 C C . VAL A 1 101 ? 14.800 15.238 18.305 1.00 20.45 100 VAL A C 1
ATOM 812 O O . VAL A 1 101 ? 14.195 14.305 18.830 1.00 20.63 100 VAL A O 1
ATOM 816 N N . GLU A 1 102 ? 14.191 16.292 17.773 1.00 21.17 101 GLU A N 1
ATOM 817 C CA . GLU A 1 102 ? 12.738 16.371 17.664 1.00 22.08 101 GLU A CA 1
ATOM 818 C C . GLU A 1 102 ? 12.345 15.593 16.439 1.00 22.39 101 GLU A C 1
ATOM 819 O O . GLU A 1 102 ? 12.707 15.983 15.319 1.00 22.81 101 GLU A O 1
ATOM 825 N N . ALA A 1 103 ? 11.600 14.507 16.648 1.00 21.67 102 ALA A N 1
ATOM 826 C CA . ALA A 1 103 ? 11.315 13.535 15.590 1.00 20.95 102 ALA A CA 1
ATOM 827 C C . ALA A 1 103 ? 10.030 13.860 14.845 1.00 20.52 102 ALA A C 1
ATOM 828 O O . ALA A 1 103 ? 9.097 14.443 15.433 1.00 20.30 102 ALA A O 1
ATOM 830 N N . PRO A 1 104 ? 9.970 13.486 13.547 1.00 20.69 103 PRO A N 1
ATOM 831 C CA . PRO A 1 104 ? 8.712 13.523 12.806 1.00 20.62 103 PRO A CA 1
ATOM 832 C C . PRO A 1 104 ? 7.602 12.830 13.594 1.00 21.43 103 PRO A C 1
ATOM 833 O O . PRO A 1 104 ? 7.829 11.763 14.193 1.00 21.94 103 PRO A O 1
ATOM 837 N N . GLY A 1 105 ? 6.427 13.445 13.605 1.00 21.41 104 GLY A N 1
ATOM 838 C CA . GLY A 1 105 ? 5.308 12.948 14.402 1.00 22.01 104 GLY A CA 1
ATOM 839 C C . GLY A 1 105 ? 5.157 13.623 15.757 1.00 22.38 104 GLY A C 1
ATOM 840 O O . GLY A 1 105 ? 4.135 13.450 16.423 1.00 23.33 104 GLY A O 1
ATOM 841 N N . GLY A 1 106 ? 6.160 14.392 16.181 1.00 21.99 105 GLY A N 1
ATOM 842 C CA . GLY A 1 106 ? 5.990 15.279 17.339 1.00 22.84 105 GLY A CA 1
ATOM 843 C C . GLY A 1 106 ? 6.392 14.768 18.714 1.00 23.27 105 GLY A C 1
ATOM 844 O O . GLY A 1 106 ? 5.714 15.064 19.709 1.00 24.54 105 GLY A O 1
ATOM 845 N N . PHE A 1 107 ? 7.491 14.020 18.774 1.00 23.01 106 PHE A N 1
ATOM 846 C CA . PHE A 1 107 ? 8.079 13.579 20.041 1.00 22.63 106 PHE A CA 1
ATOM 847 C C . PHE A 1 107 ? 9.599 13.656 19.955 1.00 22.45 106 PHE A C 1
ATOM 848 O O . PHE A 1 107 ? 10.166 13.690 18.856 1.00 22.83 106 PHE A O 1
ATOM 856 N N . THR A 1 108 ? 10.252 13.676 21.112 1.00 20.82 107 THR A N 1
ATOM 857 C CA . THR A 1 108 ? 11.701 13.824 21.198 1.00 20.83 107 THR A CA 1
ATOM 858 C C . THR A 1 108 ? 12.332 12.459 21.393 1.00 19.53 107 THR A C 1
ATOM 859 O O . THR A 1 108 ? 11.821 11.639 22.172 1.00 19.37 107 THR A O 1
ATOM 863 N N . ILE A 1 109 ? 13.449 12.231 20.696 1.00 19.33 108 ILE A N 1
ATOM 864 C CA . ILE A 1 109 ? 14.222 11.026 20.827 1.00 19.34 108 ILE A CA 1
ATOM 865 C C . ILE A 1 109 ? 15.580 11.375 21.436 1.00 19.18 108 ILE A C 1
ATOM 866 O O . ILE A 1 109 ? 16.184 12.399 21.114 1.00 19.85 108 ILE A O 1
ATOM 871 N N . GLU A 1 110 ? 16.033 10.528 22.340 1.00 19.79 109 GLU A N 1
ATOM 872 C CA . GLU A 1 110 ? 17.375 10.640 22.898 1.00 20.16 109 GLU A CA 1
ATOM 873 C C . GLU A 1 110 ? 18.300 9.582 22.288 1.00 20.90 109 GLU A C 1
ATOM 874 O O . GLU A 1 110 ? 17.921 8.417 22.135 1.00 20.71 109 GLU A O 1
ATOM 880 N N . VAL A 1 111 ? 19.538 9.977 21.983 1.00 20.44 110 VAL A N 1
ATOM 881 C CA . VAL A 1 111 ? 20.511 9.054 21.429 1.00 20.82 110 VAL A CA 1
ATOM 882 C C . VAL A 1 111 ? 21.726 9.164 22.330 1.00 21.39 110 VAL A C 1
ATOM 883 O O . VAL A 1 111 ? 22.200 10.259 22.568 1.00 21.10 110 VAL A O 1
ATOM 895 N N . CYS A 1 113 ? 25.283 6.993 24.544 1.00 27.03 112 CYS A N 1
ATOM 896 C CA . CYS A 1 113 ? 26.134 5.877 24.940 1.00 28.01 112 CYS A CA 1
ATOM 897 C C . CYS A 1 113 ? 26.693 6.146 26.337 1.00 28.33 112 CYS A C 1
ATOM 898 O O . CYS A 1 113 ? 27.167 7.247 26.626 1.00 28.62 112 CYS A O 1
ATOM 910 N N . GLY B 1 3 ? 3.532 1.199 -18.824 1.00 33.43 2 GLY B N 1
ATOM 911 C CA . GLY B 1 3 ? 4.878 0.659 -19.014 1.00 30.34 2 GLY B CA 1
ATOM 912 C C . GLY B 1 3 ? 5.335 -0.291 -17.916 1.00 27.94 2 GLY B C 1
ATOM 913 O O . GLY B 1 3 ? 4.558 -1.116 -17.448 1.00 27.64 2 GLY B O 1
ATOM 914 N N . ILE B 1 4 ? 6.593 -0.149 -17.503 1.00 25.88 3 ILE B N 1
ATOM 915 C CA . ILE B 1 4 ? 7.223 -1.072 -16.554 1.00 24.17 3 ILE B CA 1
ATOM 916 C C . ILE B 1 4 ? 7.020 -0.572 -15.123 1.00 22.95 3 ILE B C 1
ATOM 917 O O . ILE B 1 4 ? 7.535 0.478 -14.762 1.00 21.67 3 ILE B O 1
ATOM 922 N N . LYS B 1 5 ? 6.296 -1.341 -14.315 1.00 21.96 4 LYS B N 1
ATOM 923 C CA . LYS B 1 5 ? 5.920 -0.879 -12.974 1.00 21.89 4 LYS B CA 1
ATOM 924 C C . LYS B 1 5 ? 6.146 -1.952 -11.908 1.00 21.99 4 LYS B C 1
ATOM 925 O O . LYS B 1 5 ? 5.870 -1.747 -10.726 1.00 21.72 4 LYS B O 1
ATOM 931 N N . HIS B 1 6 ? 6.667 -3.094 -12.319 1.00 21.48 5 HIS B N 1
ATOM 932 C CA . HIS B 1 6 ? 6.884 -4.162 -11.365 1.00 21.58 5 HIS B CA 1
ATOM 933 C C . HIS B 1 6 ? 8.132 -4.954 -11.667 1.00 21.42 5 HIS B C 1
ATOM 934 O O . HIS B 1 6 ? 8.422 -5.267 -12.828 1.00 21.81 5 HIS B O 1
ATOM 941 N N A LEU B 1 7 ? 8.869 -5.280 -10.612 0.50 21.08 6 LEU B N 1
ATOM 942 N N B LEU B 1 7 ? 8.900 -5.227 -10.618 0.50 21.12 6 LEU B N 1
ATOM 943 C CA A LEU B 1 7 ? 9.989 -6.194 -10.704 0.50 20.57 6 LEU B CA 1
ATOM 944 C CA B LEU B 1 7 ? 9.970 -6.202 -10.680 0.50 20.71 6 LEU B CA 1
ATOM 945 C C A LEU B 1 7 ? 9.883 -7.161 -9.538 0.50 20.82 6 LEU B C 1
ATOM 946 C C B LEU B 1 7 ? 9.765 -7.172 -9.535 0.50 20.85 6 LEU B C 1
ATOM 947 O O A LEU B 1 7 ? 9.786 -6.726 -8.380 0.50 20.28 6 LEU B O 1
ATOM 948 O O B LEU B 1 7 ? 9.490 -6.755 -8.400 0.50 20.25 6 LEU B O 1
ATOM 957 N N . ASN B 1 8 ? 9.874 -8.460 -9.842 1.00 20.48 7 ASN B N 1
ATOM 958 C CA . ASN B 1 8 ? 9.945 -9.493 -8.803 1.00 21.41 7 ASN B CA 1
ATOM 959 C C . ASN B 1 8 ? 11.377 -9.977 -8.743 1.00 21.66 7 ASN B C 1
ATOM 960 O O . ASN B 1 8 ? 11.868 -10.631 -9.677 1.00 21.04 7 ASN B O 1
ATOM 965 N N . LEU B 1 9 ? 12.064 -9.604 -7.664 1.00 21.90 8 LEU B N 1
ATOM 966 C CA . LEU B 1 9 ? 13.460 -9.965 -7.478 1.00 22.76 8 LEU B CA 1
ATOM 967 C C . LEU B 1 9 ? 13.591 -11.112 -6.492 1.00 23.06 8 LEU B C 1
ATOM 968 O O . LEU B 1 9 ? 13.375 -10.930 -5.286 1.00 22.69 8 LEU B O 1
ATOM 973 N N . THR B 1 10 ? 13.946 -12.279 -7.014 1.00 22.62 9 THR B N 1
ATOM 974 C CA . THR B 1 10 ? 14.334 -13.420 -6.195 1.00 23.00 9 THR B CA 1
ATOM 975 C C . THR B 1 10 ? 15.625 -13.081 -5.467 1.00 23.14 9 THR B C 1
ATOM 976 O O . THR B 1 10 ? 16.564 -12.592 -6.077 1.00 23.06 9 THR B O 1
ATOM 980 N N . VAL B 1 11 ? 15.645 -13.317 -4.160 1.00 22.68 10 VAL B N 1
ATOM 981 C CA . VAL B 1 11 ? 16.809 -13.013 -3.348 1.00 22.86 10 VAL B CA 1
ATOM 982 C C . VAL B 1 11 ? 17.083 -14.120 -2.351 1.00 23.26 10 VAL B C 1
ATOM 983 O O . VAL B 1 11 ? 16.219 -14.953 -2.058 1.00 23.46 10 VAL B O 1
ATOM 987 N N . ALA B 1 12 ? 18.290 -14.082 -1.813 1.00 23.52 11 ALA B N 1
ATOM 988 C CA . ALA B 1 12 ? 18.752 -15.052 -0.846 1.00 24.09 11 ALA B CA 1
ATOM 989 C C . ALA B 1 12 ? 18.152 -14.804 0.564 1.00 24.70 11 ALA B C 1
ATOM 990 O O . ALA B 1 12 ? 18.023 -15.737 1.362 1.00 24.96 11 ALA B O 1
ATOM 992 N N . ASP B 1 13 ? 17.785 -13.558 0.852 1.00 24.43 12 ASP B N 1
ATOM 993 C CA . ASP B 1 13 ? 17.367 -13.173 2.191 1.00 23.98 12 ASP B CA 1
ATOM 994 C C . ASP B 1 13 ? 16.514 -11.935 2.083 1.00 23.14 12 ASP B C 1
ATOM 995 O O . ASP B 1 13 ? 17.045 -10.837 1.939 1.00 22.93 12 ASP B O 1
ATOM 1000 N N . VAL B 1 14 ? 15.204 -12.130 2.176 1.00 22.31 13 VAL B N 1
ATOM 1001 C CA . VAL B 1 14 ? 14.219 -11.066 1.999 1.00 21.74 13 VAL B CA 1
ATOM 1002 C C . VAL B 1 14 ? 14.356 -9.991 3.080 1.00 21.14 13 VAL B C 1
ATOM 1003 O O . VAL B 1 14 ? 14.326 -8.796 2.796 1.00 20.47 13 VAL B O 1
ATOM 1007 N N . VAL B 1 15 ? 14.501 -10.433 4.321 1.00 20.35 14 VAL B N 1
ATOM 1008 C CA . VAL B 1 15 ? 14.607 -9.523 5.447 1.00 20.73 14 VAL B CA 1
ATOM 1009 C C . VAL B 1 15 ? 15.793 -8.571 5.289 1.00 20.54 14 VAL B C 1
ATOM 1010 O O . VAL B 1 15 ? 15.638 -7.362 5.450 1.00 20.88 14 VAL B O 1
ATOM 1014 N N . ALA B 1 16 ? 16.965 -9.112 4.959 1.00 20.74 15 ALA B N 1
ATOM 1015 C CA . ALA B 1 16 ? 18.176 -8.302 4.743 1.00 20.53 15 ALA B CA 1
ATOM 1016 C C . ALA B 1 16 ? 18.088 -7.345 3.547 1.00 20.79 15 ALA B C 1
ATOM 1017 O O . ALA B 1 16 ? 18.571 -6.204 3.621 1.00 20.77 15 ALA B O 1
ATOM 1019 N N . ALA B 1 17 ? 17.489 -7.814 2.448 1.00 19.84 16 ALA B N 1
ATOM 1020 C CA . ALA B 1 17 ? 17.317 -6.978 1.273 1.00 19.48 16 ALA B CA 1
ATOM 1021 C C . ALA B 1 17 ? 16.314 -5.860 1.588 1.00 19.77 16 ALA B C 1
ATOM 1022 O O . ALA B 1 17 ? 16.551 -4.717 1.232 1.00 19.62 16 ALA B O 1
ATOM 1024 N N . ARG B 1 18 ? 15.219 -6.196 2.272 1.00 19.71 17 ARG B N 1
ATOM 1025 C CA . ARG B 1 18 ? 14.234 -5.179 2.662 1.00 20.91 17 ARG B CA 1
ATOM 1026 C C . ARG B 1 18 ? 14.867 -4.091 3.523 1.00 21.59 17 ARG B C 1
ATOM 1027 O O . ARG B 1 18 ? 14.700 -2.910 3.242 1.00 21.86 17 ARG B O 1
ATOM 1035 N N . GLU B 1 19 ? 15.594 -4.480 4.564 1.00 22.28 18 GLU B N 1
ATOM 1036 C CA . GLU B 1 19 ? 16.151 -3.478 5.481 1.00 24.56 18 GLU B CA 1
ATOM 1037 C C . GLU B 1 19 ? 17.180 -2.569 4.789 1.00 23.30 18 GLU B C 1
ATOM 1038 O O . GLU B 1 19 ? 17.242 -1.378 5.081 1.00 22.47 18 GLU B O 1
ATOM 1044 N N . PHE B 1 20 ? 17.958 -3.136 3.862 1.00 22.76 19 PHE B N 1
ATOM 1045 C CA . PHE B 1 20 ? 18.932 -2.382 3.051 1.00 22.17 19 PHE B CA 1
ATOM 1046 C C . PHE B 1 20 ? 18.206 -1.328 2.212 1.00 21.97 19 PHE B C 1
ATOM 1047 O O . PHE B 1 20 ? 18.589 -0.157 2.190 1.00 22.26 19 PHE B O 1
ATOM 1055 N N . LEU B 1 21 ? 17.137 -1.738 1.542 1.00 21.12 20 LEU B N 1
ATOM 1056 C CA . LEU B 1 21 ? 16.419 -0.834 0.657 1.00 21.33 20 LEU B CA 1
ATOM 1057 C C . LEU B 1 21 ? 15.724 0.275 1.423 1.00 20.75 20 LEU B C 1
ATOM 1058 O O . LEU B 1 21 ? 15.639 1.391 0.928 1.00 21.55 20 LEU B O 1
ATOM 1063 N N . GLU B 1 22 ? 15.225 -0.041 2.615 1.00 21.34 21 GLU B N 1
ATOM 1064 C CA . GLU B 1 22 ? 14.634 0.968 3.517 1.00 21.00 21 GLU B CA 1
ATOM 1065 C C . GLU B 1 22 ? 15.658 1.980 3.983 1.00 21.45 21 GLU B C 1
ATOM 1066 O O . GLU B 1 22 ? 15.425 3.180 3.900 1.00 22.03 21 GLU B O 1
ATOM 1072 N N . LYS B 1 23 ? 16.822 1.499 4.410 1.00 21.47 22 LYS B N 1
ATOM 1073 C CA . LYS B 1 23 ? 17.808 2.358 5.050 1.00 21.70 22 LYS B CA 1
ATOM 1074 C C . LYS B 1 23 ? 18.470 3.302 4.050 1.00 21.94 22 LYS B C 1
ATOM 1075 O O . LYS B 1 23 ? 18.576 4.519 4.303 1.00 21.50 22 LYS B O 1
ATOM 1081 N N . TYR B 1 24 ? 18.913 2.739 2.924 1.00 21.23 23 TYR B N 1
ATOM 1082 C CA . TYR B 1 24 ? 19.725 3.483 1.982 1.00 21.29 23 TYR B CA 1
ATOM 1083 C C . TYR B 1 24 ? 18.948 4.139 0.846 1.00 21.65 23 TYR B C 1
ATOM 1084 O O . TYR B 1 24 ? 19.400 5.150 0.310 1.00 21.76 23 TYR B O 1
ATOM 1093 N N . PHE B 1 25 ? 17.800 3.568 0.479 1.00 21.70 24 PHE B N 1
ATOM 1094 C CA . PHE B 1 25 ? 17.106 4.004 -0.742 1.00 22.64 24 PHE B CA 1
ATOM 1095 C C . PHE B 1 25 ? 15.691 4.511 -0.509 1.00 23.49 24 PHE B C 1
ATOM 1096 O O . PHE B 1 25 ? 15.016 4.963 -1.440 1.00 25.42 24 PHE B O 1
ATOM 1104 N N . GLY B 1 26 ? 15.272 4.451 0.743 1.00 23.02 25 GLY B N 1
ATOM 1105 C CA . GLY B 1 26 ? 13.995 5.003 1.172 1.00 23.76 25 GLY B CA 1
ATOM 1106 C C . GLY B 1 26 ? 12.753 4.333 0.614 1.00 23.94 25 GLY B C 1
ATOM 1107 O O . GLY B 1 26 ? 11.693 4.954 0.569 1.00 24.33 25 GLY B O 1
ATOM 1108 N N . LEU B 1 27 ? 12.853 3.069 0.215 1.00 22.40 26 LEU B N 1
ATOM 1109 C CA . LEU B 1 27 ? 11.647 2.336 -0.174 1.00 21.77 26 LEU B CA 1
ATOM 1110 C C . LEU B 1 27 ? 10.781 2.031 1.054 1.00 21.26 26 LEU B C 1
ATOM 1111 O O . LEU B 1 27 ? 11.282 1.980 2.181 1.00 21.34 26 LEU B O 1
ATOM 1116 N N A THR B 1 28 ? 9.485 1.823 0.829 0.50 21.43 27 THR B N 1
ATOM 1117 N N B THR B 1 28 ? 9.487 1.828 0.836 0.50 21.02 27 THR B N 1
ATOM 1118 C CA A THR B 1 28 ? 8.549 1.488 1.906 0.50 21.17 27 THR B CA 1
ATOM 1119 C CA B THR B 1 28 ? 8.595 1.454 1.928 0.50 20.20 27 THR B CA 1
ATOM 1120 C C A THR B 1 28 ? 7.936 0.105 1.673 0.50 20.78 27 THR B C 1
ATOM 1121 C C B THR B 1 28 ? 7.991 0.079 1.674 0.50 20.32 27 THR B C 1
ATOM 1122 O O A THR B 1 28 ? 7.650 -0.265 0.534 0.50 20.90 27 THR B O 1
ATOM 1123 O O B THR B 1 28 ? 7.778 -0.318 0.527 0.50 20.45 27 THR B O 1
ATOM 1130 N N . CYS B 1 29 ? 7.731 -0.649 2.750 1.00 20.47 28 CYS B N 1
ATOM 1131 C CA . CYS B 1 29 ? 7.130 -1.960 2.651 1.00 20.55 28 CYS B CA 1
ATOM 1132 C C . CYS B 1 29 ? 5.620 -1.875 2.837 1.00 21.18 28 CYS B C 1
ATOM 1133 O O . CYS B 1 29 ? 5.133 -1.382 3.858 1.00 21.60 28 CYS B O 1
ATOM 1136 N N . SER B 1 30 ? 4.872 -2.359 1.855 1.00 21.49 29 SER B N 1
ATOM 1137 C CA . SER B 1 30 ? 3.427 -2.369 1.976 1.00 23.10 29 SER B CA 1
ATOM 1138 C C . SER B 1 30 ? 2.866 -3.750 2.326 1.00 23.61 29 SER B C 1
ATOM 1139 O O . SER B 1 30 ? 1.657 -3.913 2.460 1.00 24.09 29 SER B O 1
ATOM 1142 N N . GLY B 1 31 ? 3.734 -4.739 2.508 1.00 24.02 30 GLY B N 1
ATOM 1143 C CA . GLY B 1 31 ? 3.261 -6.074 2.865 1.00 25.44 30 GLY B CA 1
ATOM 1144 C C . GLY B 1 31 ? 4.312 -7.162 2.862 1.00 25.99 30 GLY B C 1
ATOM 1145 O O . GLY B 1 31 ? 5.337 -7.050 2.186 1.00 24.74 30 GLY B O 1
ATOM 1146 N N . THR B 1 32 ? 4.062 -8.214 3.641 1.00 27.12 31 THR B N 1
ATOM 1147 C CA . THR B 1 32 ? 4.979 -9.353 3.734 1.00 28.24 31 THR B CA 1
ATOM 1148 C C . THR B 1 32 ? 4.220 -10.677 3.864 1.00 29.74 31 THR B C 1
ATOM 1149 O O . THR B 1 32 ? 3.054 -10.692 4.278 1.00 30.03 31 THR B O 1
ATOM 1153 N N . ARG B 1 33 ? 4.872 -11.778 3.474 1.00 30.38 32 ARG B N 1
ATOM 1154 C CA . ARG B 1 33 ? 4.433 -13.131 3.859 1.00 30.90 32 ARG B CA 1
ATOM 1155 C C . ARG B 1 33 ? 5.592 -13.790 4.608 1.00 31.13 32 ARG B C 1
ATOM 1156 O O . ARG B 1 33 ? 6.415 -14.488 4.002 1.00 31.23 32 ARG B O 1
ATOM 1164 N N . GLY B 1 34 ? 5.669 -13.549 5.915 1.00 30.72 33 GLY B N 1
ATOM 1165 C CA . GLY B 1 34 ? 6.760 -14.078 6.743 1.00 30.71 33 GLY B CA 1
ATOM 1166 C C . GLY B 1 34 ? 8.077 -13.542 6.228 1.00 30.52 33 GLY B C 1
ATOM 1167 O O . GLY B 1 34 ? 8.170 -12.363 5.901 1.00 31.27 33 GLY B O 1
ATOM 1168 N N . ASN B 1 35 ? 9.090 -14.401 6.136 1.00 29.80 34 ASN B N 1
ATOM 1169 C CA . ASN B 1 35 ? 10.366 -14.007 5.534 1.00 29.54 34 ASN B CA 1
ATOM 1170 C C . ASN B 1 35 ? 10.499 -14.447 4.061 1.00 28.44 34 ASN B C 1
ATOM 1171 O O . ASN B 1 35 ? 11.581 -14.397 3.473 1.00 28.28 34 ASN B O 1
ATOM 1176 N N . ALA B 1 36 ? 9.392 -14.881 3.473 1.00 26.61 35 ALA B N 1
ATOM 1177 C CA . ALA B 1 36 ? 9.386 -15.399 2.101 1.00 25.79 35 ALA B CA 1
ATOM 1178 C C . ALA B 1 36 ? 9.152 -14.320 1.046 1.00 24.71 35 ALA B C 1
ATOM 1179 O O . ALA B 1 36 ? 9.493 -14.504 -0.127 1.00 24.46 35 ALA B O 1
ATOM 1181 N N . PHE B 1 37 ? 8.549 -13.209 1.453 1.00 24.11 36 PHE B N 1
ATOM 1182 C CA . PHE B 1 37 ? 8.013 -12.250 0.495 1.00 23.66 36 PHE B CA 1
ATOM 1183 C C . PHE B 1 37 ? 7.849 -10.871 1.128 1.00 22.80 36 PHE B C 1
ATOM 1184 O O . PHE B 1 37 ? 7.396 -10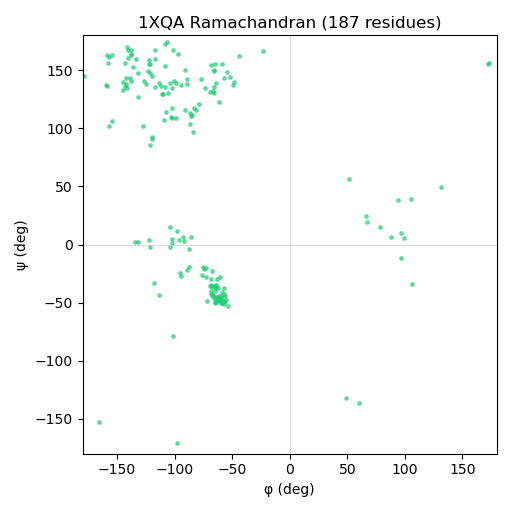.754 2.264 1.00 22.60 36 PHE B O 1
ATOM 1192 N N . ALA B 1 38 ? 8.243 -9.841 0.395 1.00 21.52 37 ALA B N 1
ATOM 1193 C CA . ALA B 1 38 ? 8.064 -8.461 0.837 1.00 20.94 37 ALA B CA 1
ATOM 1194 C C . ALA B 1 38 ? 7.761 -7.611 -0.378 1.00 20.46 37 ALA B C 1
ATOM 1195 O O . ALA B 1 38 ? 8.431 -7.714 -1.398 1.00 19.97 37 ALA B O 1
ATOM 1197 N N . VAL B 1 39 ? 6.738 -6.774 -0.256 1.00 19.10 38 VAL B N 1
ATOM 1198 C CA . VAL B 1 39 ? 6.360 -5.847 -1.303 1.00 19.85 38 VAL B CA 1
ATOM 1199 C C . VAL B 1 39 ? 6.881 -4.453 -0.957 1.00 19.82 38 VAL B C 1
ATOM 1200 O O . VAL B 1 39 ? 6.444 -3.834 0.019 1.00 20.43 38 VAL B O 1
ATOM 1212 N N . ARG B 1 41 ? 7.637 -0.453 -2.286 1.00 23.08 40 ARG B N 1
ATOM 1213 C CA . ARG B 1 41 ? 7.121 0.592 -3.175 1.00 23.71 40 ARG B CA 1
ATOM 1214 C C . ARG B 1 41 ? 8.011 1.829 -3.123 1.00 23.94 40 ARG B C 1
ATOM 1215 O O . ARG B 1 41 ? 8.542 2.178 -2.059 1.00 22.75 40 ARG B O 1
ATOM 1223 N N . ASP B 1 42 ? 8.147 2.511 -4.261 1.00 24.37 41 ASP B N 1
ATOM 1224 C CA . ASP B 1 42 ? 8.689 3.869 -4.253 1.00 25.57 41 ASP B CA 1
ATOM 1225 C C . ASP B 1 42 ? 7.553 4.908 -4.293 1.00 27.15 41 ASP B C 1
ATOM 1226 O O . ASP B 1 42 ? 6.373 4.548 -4.164 1.00 26.64 41 ASP B O 1
ATOM 1231 N N . ASN B 1 43 ? 7.895 6.180 -4.485 1.00 29.09 42 ASN B N 1
ATOM 1232 C CA . ASN B 1 43 ? 6.891 7.254 -4.484 1.00 31.30 42 ASN B CA 1
ATOM 1233 C C . ASN B 1 43 ? 5.998 7.297 -5.713 1.00 31.83 42 ASN B C 1
ATOM 1234 O O . ASN B 1 43 ? 4.912 7.884 -5.681 1.00 32.31 42 ASN B O 1
ATOM 1239 N N . ASP B 1 44 ? 6.463 6.681 -6.793 1.00 31.88 43 ASP B N 1
ATOM 1240 C CA . ASP B 1 44 ? 5.813 6.779 -8.086 1.00 32.25 43 ASP B CA 1
ATOM 1241 C C . ASP B 1 44 ? 5.031 5.539 -8.441 1.00 31.83 43 ASP B C 1
ATOM 1242 O O . ASP B 1 44 ? 4.669 5.330 -9.605 1.00 33.00 43 ASP B O 1
ATOM 1247 N N . GLY B 1 45 ? 4.797 4.708 -7.434 1.00 30.84 44 GLY B N 1
ATOM 1248 C CA . GLY B 1 45 ? 4.009 3.505 -7.591 1.00 29.12 44 GLY B CA 1
ATOM 1249 C C . GLY B 1 45 ? 4.738 2.347 -8.235 1.00 27.74 44 GLY B C 1
ATOM 1250 O O . GLY B 1 45 ? 4.095 1.415 -8.700 1.00 28.96 44 GLY B O 1
ATOM 1251 N N . PHE B 1 46 ? 6.066 2.405 -8.310 1.00 25.26 45 PHE B N 1
ATOM 1252 C CA . PHE B 1 46 ? 6.797 1.242 -8.802 1.00 23.30 45 PHE B CA 1
ATOM 1253 C C . PHE B 1 46 ? 6.757 0.192 -7.708 1.00 22.93 45 PHE B C 1
ATOM 1254 O O . PHE B 1 46 ? 6.954 0.525 -6.535 1.00 23.05 45 PHE B O 1
ATOM 1262 N N . ILE B 1 47 ? 6.478 -1.056 -8.082 1.00 21.85 46 ILE B N 1
ATOM 1263 C CA . ILE B 1 47 ? 6.425 -2.153 -7.114 1.00 22.50 46 ILE B CA 1
ATOM 1264 C C . ILE B 1 47 ? 7.595 -3.094 -7.291 1.00 22.44 46 ILE B C 1
ATOM 1265 O O . ILE B 1 47 ? 7.732 -3.748 -8.334 1.00 22.84 46 ILE B O 1
ATOM 1270 N N A LEU B 1 48 ? 8.438 -3.195 -6.268 0.50 22.04 47 LEU B N 1
ATOM 1271 N N B LEU B 1 48 ? 8.428 -3.143 -6.265 0.50 21.87 47 LEU B N 1
ATOM 1272 C CA A LEU B 1 48 ? 9.576 -4.109 -6.294 0.50 21.66 47 LEU B CA 1
ATOM 1273 C CA B LEU B 1 48 ? 9.514 -4.078 -6.193 0.50 21.44 47 LEU B CA 1
ATOM 1274 C C A LEU B 1 48 ? 9.368 -5.191 -5.236 0.50 21.75 47 LEU B C 1
ATOM 1275 C C B LEU B 1 48 ? 9.062 -5.134 -5.196 0.50 21.61 47 LEU B C 1
ATOM 1276 O O A LEU B 1 48 ? 9.620 -4.952 -4.049 0.50 21.15 47 LEU B O 1
ATOM 1277 O O B LEU B 1 48 ? 8.817 -4.826 -4.028 0.50 21.05 47 LEU B O 1
ATOM 1286 N N . THR B 1 49 ? 8.904 -6.371 -5.658 1.00 20.82 48 THR B N 1
ATOM 1287 C CA . THR B 1 49 ? 8.669 -7.466 -4.711 1.00 21.45 48 THR B CA 1
ATOM 1288 C C . THR B 1 49 ? 9.954 -8.265 -4.515 1.00 21.30 48 THR B C 1
ATOM 1289 O O . THR B 1 49 ? 10.716 -8.471 -5.468 1.00 22.37 48 THR B O 1
ATOM 1293 N N . LEU B 1 50 ? 10.210 -8.656 -3.266 1.00 21.01 49 LEU B N 1
ATOM 1294 C CA . LEU B 1 50 ? 11.364 -9.481 -2.917 1.00 21.02 49 LEU B CA 1
ATOM 1295 C C . LEU B 1 50 ? 10.843 -10.853 -2.565 1.00 22.08 49 LEU B C 1
ATOM 1296 O O . LEU B 1 50 ? 9.903 -10.969 -1.780 1.00 22.37 49 LEU B O 1
ATOM 1309 N N . LYS B 1 52 ? 11.982 -14.966 -1.586 1.00 25.98 51 LYS B N 1
ATOM 1310 C CA . LYS B 1 52 ? 13.033 -15.910 -1.191 1.00 27.89 51 LYS B CA 1
ATOM 1311 C C . LYS B 1 52 ? 13.194 -17.025 -2.223 1.00 28.83 51 LYS B C 1
ATOM 1312 O O . LYS B 1 52 ? 12.270 -17.323 -2.972 1.00 28.23 51 LYS B O 1
ATOM 1318 N N . GLY B 1 53 ? 14.375 -17.628 -2.273 1.00 30.80 52 GLY B N 1
ATOM 1319 C CA . GLY B 1 53 ? 14.515 -18.910 -2.951 1.00 33.60 52 GLY B CA 1
ATOM 1320 C C . GLY B 1 53 ? 15.648 -19.070 -3.933 1.00 35.77 52 GLY B C 1
ATOM 1321 O O . GLY B 1 53 ? 15.431 -19.568 -5.043 1.00 36.07 52 GLY B O 1
ATOM 1322 N N . LYS B 1 54 ? 16.859 -18.691 -3.514 1.00 37.66 53 LYS B N 1
ATOM 1323 C CA . LYS B 1 54 ? 18.046 -18.735 -4.404 1.00 38.69 53 LYS B CA 1
ATOM 1324 C C . LYS B 1 54 ? 18.446 -20.097 -4.933 1.00 39.24 53 LYS B C 1
ATOM 1325 O O . LYS B 1 54 ? 18.736 -21.036 -4.178 1.00 39.25 53 LYS B O 1
ATOM 1331 N N . GLU B 1 55 ? 18.477 -20.172 -6.255 1.00 39.21 54 GLU B N 1
ATOM 1332 C CA . GLU B 1 55 ? 19.046 -21.305 -6.936 1.00 38.98 54 GLU B CA 1
ATOM 1333 C C . GLU B 1 55 ? 20.234 -20.800 -7.756 1.00 37.83 54 GLU B C 1
ATOM 1334 O O . GLU B 1 55 ? 21.219 -21.524 -7.910 1.00 38.08 54 GLU B O 1
ATOM 1340 N N . VAL B 1 56 ? 20.143 -19.560 -8.257 1.00 36.10 55 VAL B N 1
ATOM 1341 C CA . VAL B 1 56 ? 21.140 -19.010 -9.194 1.00 34.57 55 VAL B CA 1
ATOM 1342 C C . VAL B 1 56 ? 21.478 -17.515 -9.019 1.00 33.14 55 VAL B C 1
ATOM 1343 O O . VAL B 1 56 ? 20.644 -16.718 -8.569 1.00 32.87 55 VAL B O 1
ATOM 1347 N N A GLN B 1 57 ? 22.696 -17.142 -9.405 0.50 31.81 56 GLN B N 1
ATOM 1348 N N B GLN B 1 57 ? 22.701 -17.148 -9.388 0.50 32.06 56 GLN B N 1
ATOM 1349 C CA A GLN B 1 57 ? 23.136 -15.747 -9.378 0.50 30.31 56 GLN B CA 1
ATOM 1350 C CA B GLN B 1 57 ? 23.093 -15.749 -9.397 0.50 30.82 56 GLN B CA 1
ATOM 1351 C C A GLN B 1 57 ? 22.589 -14.968 -10.569 0.50 29.29 56 GLN B C 1
ATOM 1352 C C B GLN B 1 57 ? 22.278 -14.993 -10.446 0.50 29.65 56 GLN B C 1
ATOM 1353 O O A GLN B 1 57 ? 22.435 -15.533 -11.660 0.50 28.81 56 GLN B O 1
ATOM 1354 O O B GLN B 1 57 ? 21.606 -15.594 -11.288 0.50 29.87 56 GLN B O 1
ATOM 1365 N N . TYR B 1 58 ? 22.336 -13.671 -10.375 1.00 28.30 57 TYR B N 1
ATOM 1366 C CA . TYR B 1 58 ? 21.912 -12.817 -11.476 1.00 26.22 57 TYR B CA 1
ATOM 1367 C C . TYR B 1 58 ? 23.086 -12.680 -12.444 1.00 25.51 57 TYR B C 1
ATOM 1368 O O . TYR B 1 58 ? 24.240 -12.779 -12.021 1.00 24.82 57 TYR B O 1
ATOM 1377 N N . PRO B 1 59 ? 22.797 -12.473 -13.749 1.00 24.40 58 PRO B N 1
ATOM 1378 C CA . PRO B 1 59 ? 23.869 -12.150 -14.686 1.00 23.62 58 PRO B CA 1
ATOM 1379 C C . PRO B 1 59 ? 24.671 -10.975 -14.136 1.00 23.87 58 PRO B C 1
ATOM 1380 O O . PRO B 1 59 ? 24.109 -10.077 -13.488 1.00 23.46 58 PRO B O 1
ATOM 1384 N N . LYS B 1 60 ? 25.982 -10.985 -14.356 1.00 23.92 59 LYS B N 1
ATOM 1385 C CA . LYS B 1 60 ? 26.851 -10.020 -13.667 1.00 25.09 59 LYS B CA 1
ATOM 1386 C C . LYS B 1 60 ? 26.561 -8.552 -14.024 1.00 24.97 59 LYS B C 1
ATOM 1387 O O . LYS B 1 60 ? 26.741 -7.658 -13.195 1.00 25.50 59 LYS B O 1
ATOM 1393 N N . THR B 1 61 ? 26.076 -8.307 -15.241 1.00 23.84 60 THR B N 1
ATOM 1394 C CA . THR B 1 61 ? 25.759 -6.944 -15.654 1.00 23.05 60 THR B CA 1
ATOM 1395 C C . THR B 1 61 ? 24.347 -6.494 -15.283 1.00 22.33 60 THR B C 1
ATOM 1396 O O . THR B 1 61 ? 23.999 -5.338 -15.500 1.00 21.89 60 THR B O 1
ATOM 1400 N N . PHE B 1 62 ? 23.552 -7.397 -14.710 1.00 21.58 61 PHE B N 1
ATOM 1401 C CA . PHE B 1 62 ? 22.201 -7.061 -14.284 1.00 21.38 61 PHE B CA 1
ATOM 1402 C C . PHE B 1 62 ? 22.226 -6.047 -13.129 1.00 20.87 61 PHE B C 1
ATOM 1403 O O . PHE B 1 62 ? 22.973 -6.214 -12.175 1.00 20.56 61 PHE B O 1
ATOM 1411 N N . HIS B 1 63 ? 21.429 -4.989 -13.224 1.00 20.31 62 HIS B N 1
ATOM 1412 C CA . HIS B 1 63 ? 21.309 -4.068 -12.095 1.00 20.39 62 HIS B CA 1
ATOM 1413 C C . HIS B 1 63 ? 20.034 -3.247 -12.107 1.00 20.38 62 HIS B C 1
ATOM 1414 O O . HIS B 1 63 ? 19.411 -3.041 -13.164 1.00 20.84 62 HIS B O 1
ATOM 1421 N N . VAL B 1 64 ? 19.654 -2.806 -10.913 1.00 19.93 63 VAL B N 1
ATOM 1422 C CA . VAL B 1 64 ? 18.505 -1.945 -10.723 1.00 20.31 63 VAL B CA 1
ATOM 1423 C C . VAL B 1 64 ? 19.005 -0.551 -10.328 1.00 20.06 63 VAL B C 1
ATOM 1424 O O . VAL B 1 64 ? 19.815 -0.421 -9.389 1.00 21.20 63 VAL B O 1
ATOM 1428 N N . GLY B 1 65 ? 18.519 0.476 -11.031 1.00 20.04 64 GLY B N 1
ATOM 1429 C CA . GLY B 1 65 ? 19.027 1.853 -10.887 1.00 19.46 64 GLY B CA 1
ATOM 1430 C C . GLY B 1 65 ? 18.109 2.783 -10.126 1.00 20.36 64 GLY B C 1
ATOM 1431 O O . GLY B 1 65 ? 16.910 2.873 -10.431 1.00 19.33 64 GLY B O 1
ATOM 1432 N N . PHE B 1 66 ? 18.702 3.486 -9.149 1.00 20.43 65 PHE B N 1
ATOM 1433 C CA . PHE B 1 66 ? 17.996 4.392 -8.230 1.00 20.32 65 PHE B CA 1
ATOM 1434 C C . PHE B 1 66 ? 18.590 5.795 -8.413 1.00 20.80 65 PHE B C 1
ATOM 1435 O O . PHE B 1 66 ? 19.606 6.112 -7.778 1.00 20.55 65 PHE B O 1
ATOM 1443 N N . PRO B 1 67 ? 17.998 6.625 -9.294 1.00 21.02 66 PRO B N 1
ATOM 1444 C CA . PRO B 1 67 ? 18.587 7.945 -9.516 1.00 21.65 66 PRO B CA 1
ATOM 1445 C C . PRO B 1 67 ? 18.457 8.869 -8.319 1.00 22.05 66 PRO B C 1
ATOM 1446 O O . PRO B 1 67 ? 17.543 8.724 -7.509 1.00 22.04 66 PRO B O 1
ATOM 1450 N N . GLN B 1 68 ? 19.377 9.828 -8.232 1.00 22.21 67 GLN B N 1
ATOM 1451 C CA . GLN B 1 68 ? 19.459 10.733 -7.105 1.00 22.50 67 GLN B CA 1
ATOM 1452 C C . GLN B 1 68 ? 19.334 12.174 -7.598 1.00 23.09 67 GLN B C 1
ATOM 1453 O O . GLN B 1 68 ? 19.578 12.456 -8.769 1.00 23.17 67 GLN B O 1
ATOM 1459 N N . GLU B 1 69 ? 18.965 13.081 -6.698 1.00 23.18 68 GLU B N 1
ATOM 1460 C CA . GLU B 1 69 ? 18.649 14.454 -7.074 1.00 24.36 68 GLU B CA 1
ATOM 1461 C C . GLU B 1 69 ? 19.873 15.293 -7.397 1.00 23.14 68 GLU B C 1
ATOM 1462 O O . GLU B 1 69 ? 19.764 16.325 -8.061 1.00 23.91 68 GLU B O 1
ATOM 1468 N N . SER B 1 70 ? 21.032 14.846 -6.928 1.00 21.37 69 SER B N 1
ATOM 1469 C CA . SER B 1 70 ? 22.273 15.624 -7.059 1.00 20.09 69 SER B CA 1
ATOM 1470 C C . SER B 1 70 ? 23.457 14.674 -6.929 1.00 19.52 69 SER B C 1
ATOM 1471 O O . SER B 1 70 ? 23.320 13.555 -6.421 1.00 18.51 69 SER B O 1
ATOM 1474 N N . GLU B 1 71 ? 24.622 15.132 -7.364 1.00 18.96 70 GLU B N 1
ATOM 1475 C CA . GLU B 1 71 ? 25.867 14.407 -7.149 1.00 19.43 70 GLU B CA 1
ATOM 1476 C C . GLU B 1 71 ? 26.207 14.315 -5.654 1.00 19.57 70 GLU B C 1
ATOM 1477 O O . GLU B 1 71 ? 26.735 13.306 -5.185 1.00 19.27 70 GLU B O 1
ATOM 1483 N N . GLU B 1 72 ? 25.885 15.362 -4.906 1.00 20.16 71 GLU B N 1
ATOM 1484 C CA . GLU B 1 72 ? 26.067 15.330 -3.458 1.00 20.84 71 GLU B CA 1
ATOM 1485 C C . GLU B 1 72 ? 25.324 14.147 -2.813 1.00 20.61 71 GLU B C 1
ATOM 1486 O O . GLU B 1 72 ? 25.875 13.468 -1.949 1.00 20.17 71 GLU B O 1
ATOM 1492 N N . GLN B 1 73 ? 24.086 13.915 -3.239 1.00 20.18 72 GLN B N 1
ATOM 1493 C CA . GLN B 1 73 ? 23.285 12.786 -2.746 1.00 20.81 72 GLN B CA 1
ATOM 1494 C C . GLN B 1 73 ? 23.859 11.425 -3.106 1.00 19.86 72 GLN B C 1
ATOM 1495 O O . GLN B 1 73 ? 23.763 10.494 -2.302 1.00 19.67 72 GLN B O 1
ATOM 1501 N N . VAL B 1 74 ? 24.430 11.303 -4.312 1.00 18.99 73 VAL B N 1
ATOM 1502 C CA . VAL B 1 74 ? 25.180 10.108 -4.720 1.00 18.59 73 VAL B CA 1
ATOM 1503 C C . VAL B 1 74 ? 26.369 9.882 -3.780 1.00 19.06 73 VAL B C 1
ATOM 1504 O O . VAL B 1 74 ? 26.556 8.777 -3.248 1.00 19.92 73 VAL B O 1
ATOM 1508 N N . ASP B 1 75 ? 27.156 10.932 -3.560 1.00 19.12 74 ASP B N 1
ATOM 1509 C CA . ASP B 1 75 ? 28.315 10.871 -2.662 1.00 19.71 74 ASP B CA 1
ATOM 1510 C C . ASP B 1 75 ? 27.922 10.474 -1.249 1.00 19.41 74 ASP B C 1
ATOM 1511 O O . ASP B 1 75 ? 28.648 9.726 -0.582 1.00 19.21 74 ASP B O 1
ATOM 1516 N N . LYS B 1 76 ? 26.806 11.025 -0.784 1.00 18.94 75 LYS B N 1
ATOM 1517 C CA . LYS B 1 76 ? 26.315 10.728 0.562 1.00 20.43 75 LYS B CA 1
ATOM 1518 C C . LYS B 1 76 ? 26.024 9.228 0.726 1.00 19.20 75 LYS B C 1
ATOM 1519 O O . LYS B 1 76 ? 26.410 8.613 1.727 1.00 18.54 75 LYS B O 1
ATOM 1525 N N . ILE B 1 77 ? 25.328 8.646 -0.246 1.00 19.53 76 ILE B N 1
ATOM 1526 C CA . ILE B 1 77 ? 24.978 7.239 -0.161 1.00 19.33 76 ILE B CA 1
ATOM 1527 C C . ILE B 1 77 ? 26.239 6.387 -0.245 1.00 19.50 76 ILE B C 1
ATOM 1528 O O . ILE B 1 77 ? 26.404 5.434 0.521 1.00 19.08 76 ILE B O 1
ATOM 1533 N N . ASN B 1 78 ? 27.121 6.750 -1.163 1.00 18.88 77 ASN B N 1
ATOM 1534 C CA . ASN B 1 78 ? 28.428 6.088 -1.282 1.00 19.40 77 ASN B CA 1
ATOM 1535 C C . ASN B 1 78 ? 29.196 6.065 0.047 1.00 19.26 77 ASN B C 1
ATOM 1536 O O . ASN B 1 78 ? 29.648 4.998 0.486 1.00 19.70 77 ASN B O 1
ATOM 1541 N N A GLN B 1 79 ? 29.336 7.243 0.665 0.50 19.79 78 GLN B N 1
ATOM 1542 N N B GLN B 1 79 ? 29.334 7.228 0.681 0.50 19.64 78 GLN B N 1
ATOM 1543 C CA A GLN B 1 79 ? 30.030 7.426 1.951 0.50 20.25 78 GLN B CA 1
ATOM 1544 C CA B GLN B 1 79 ? 30.072 7.346 1.940 0.50 19.81 78 GLN B CA 1
ATOM 1545 C C A GLN B 1 79 ? 29.445 6.552 3.059 0.50 19.81 78 GLN B C 1
ATOM 1546 C C B GLN B 1 79 ? 29.448 6.547 3.085 0.50 19.62 78 GLN B C 1
ATOM 1547 O O A GLN B 1 79 ? 30.178 5.872 3.782 0.50 19.49 78 GLN B O 1
ATOM 1548 O O B GLN B 1 79 ? 30.160 5.903 3.861 0.50 19.21 78 GLN B O 1
ATOM 1559 N N . ARG B 1 80 ? 28.123 6.596 3.194 1.00 19.44 79 ARG B N 1
ATOM 1560 C CA . ARG B 1 80 ? 27.430 5.890 4.265 1.00 19.71 79 ARG B CA 1
ATOM 1561 C C . ARG B 1 80 ? 27.494 4.381 4.059 1.00 19.63 79 ARG B C 1
ATOM 1562 O O . ARG B 1 80 ? 27.704 3.634 5.012 1.00 19.69 79 ARG B O 1
ATOM 1570 N N . LEU B 1 81 ? 2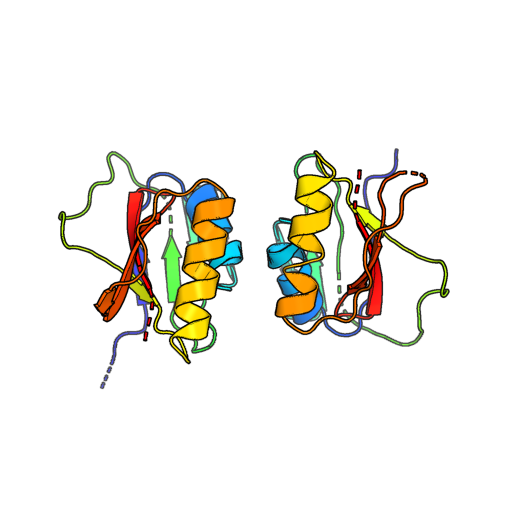7.342 3.937 2.818 1.00 19.86 80 LEU B N 1
ATOM 1571 C CA . LEU B 1 81 ? 27.567 2.522 2.507 1.00 20.71 80 LEU B CA 1
ATOM 1572 C C . LEU B 1 81 ? 28.977 2.065 2.901 1.00 21.39 80 LEU B C 1
ATOM 1573 O O . LEU B 1 81 ? 29.129 1.028 3.578 1.00 21.77 80 LEU B O 1
ATOM 1578 N N . LYS B 1 82 ? 29.992 2.841 2.505 1.00 21.88 81 LYS B N 1
ATOM 1579 C CA . LYS B 1 82 ? 31.383 2.526 2.828 1.00 23.43 81 LYS B CA 1
ATOM 1580 C C . LYS B 1 82 ? 31.581 2.463 4.345 1.00 22.95 81 LYS B C 1
ATOM 1581 O O . LYS B 1 82 ? 32.191 1.514 4.851 1.00 23.00 81 LYS B O 1
ATOM 1587 N N . GLU B 1 83 ? 31.047 3.457 5.063 1.00 22.75 82 GLU B N 1
ATOM 1588 C CA . GLU B 1 83 ? 31.191 3.528 6.523 1.00 22.67 82 GLU B CA 1
ATOM 1589 C C . GLU B 1 83 ? 30.503 2.363 7.209 1.00 22.48 82 GLU B C 1
ATOM 1590 O O . GLU B 1 83 ? 30.978 1.858 8.233 1.00 22.67 82 GLU B O 1
ATOM 1596 N N . ASP B 1 84 ? 29.382 1.941 6.640 1.00 22.03 83 ASP B N 1
ATOM 1597 C CA . ASP B 1 84 ? 28.575 0.891 7.222 1.00 22.07 83 ASP B CA 1
ATOM 1598 C C . ASP B 1 84 ? 29.015 -0.518 6.826 1.00 22.60 83 ASP B C 1
ATOM 1599 O O . ASP B 1 84 ? 28.353 -1.490 7.183 1.00 22.99 83 ASP B O 1
ATOM 1604 N N . GLY B 1 85 ? 30.139 -0.625 6.120 1.00 22.80 84 GLY B N 1
ATOM 1605 C CA . GLY B 1 85 ? 30.766 -1.921 5.846 1.00 23.15 84 GLY B CA 1
ATOM 1606 C C . GLY B 1 85 ? 30.514 -2.543 4.481 1.00 23.45 84 GLY B C 1
ATOM 1607 O O . GLY B 1 85 ? 30.906 -3.687 4.249 1.00 23.46 84 GLY B O 1
ATOM 1608 N N . PHE B 1 86 ? 29.841 -1.820 3.585 1.00 23.51 85 PHE B N 1
ATOM 1609 C CA . PHE B 1 86 ? 29.559 -2.322 2.235 1.00 23.39 85 PHE B CA 1
ATOM 1610 C C . PHE B 1 86 ? 30.718 -2.003 1.312 1.00 23.77 85 PHE B C 1
ATOM 1611 O O . PHE B 1 86 ? 31.418 -1.005 1.500 1.00 23.64 85 PHE B O 1
ATOM 1619 N N A LEU B 1 87 ? 30.931 -2.852 0.314 0.50 24.08 86 LEU B N 1
ATOM 1620 N N B LEU B 1 87 ? 30.929 -2.877 0.330 0.50 24.03 86 LEU B N 1
ATOM 1621 C CA A LEU B 1 87 ? 32.084 -2.695 -0.561 0.50 24.11 86 LEU B CA 1
ATOM 1622 C CA B LEU B 1 87 ? 32.016 -2.722 -0.624 0.50 23.93 86 LEU B CA 1
ATOM 1623 C C A LEU B 1 87 ? 31.746 -1.823 -1.771 0.50 24.16 86 LEU B C 1
ATOM 1624 C C B LEU B 1 87 ? 31.569 -1.738 -1.689 0.50 24.01 86 LEU B C 1
ATOM 1625 O O A LEU B 1 87 ? 31.034 -2.246 -2.691 0.50 23.91 86 LEU B O 1
ATOM 1626 O O B LEU B 1 87 ? 30.620 -2.003 -2.443 0.50 23.31 86 LEU B O 1
ATOM 1635 N N . VAL B 1 88 ? 32.227 -0.584 -1.721 1.00 23.57 87 VAL B N 1
ATOM 1636 C CA . VAL B 1 88 ? 31.976 0.399 -2.763 1.00 24.14 87 VAL B CA 1
ATOM 1637 C C . VAL B 1 88 ? 33.274 1.086 -3.146 1.00 24.57 87 VAL B C 1
ATOM 1638 O O . VAL B 1 88 ? 34.238 1.107 -2.374 1.00 24.96 87 VAL B O 1
ATOM 1642 N N . GLU B 1 89 ? 33.303 1.613 -4.361 1.00 24.93 88 GLU B N 1
ATOM 1643 C CA . GLU B 1 89 ? 34.392 2.470 -4.794 1.00 26.13 88 GLU B CA 1
ATOM 1644 C C . GLU B 1 89 ? 33.822 3.856 -5.089 1.00 24.93 88 GLU B C 1
ATOM 1645 O O . GLU B 1 89 ? 32.592 4.013 -5.149 1.00 24.48 88 GLU B O 1
ATOM 1651 N N . PRO B 1 90 ? 34.701 4.868 -5.256 1.00 24.96 89 PRO B N 1
ATOM 1652 C CA . PRO B 1 90 ? 34.251 6.230 -5.553 1.00 24.49 89 PRO B CA 1
ATOM 1653 C C . PRO B 1 90 ? 33.414 6.257 -6.818 1.00 23.54 89 PRO B C 1
ATOM 1654 O O . PRO B 1 90 ? 33.696 5.510 -7.756 1.00 23.07 89 PRO B O 1
ATOM 1658 N N . PRO B 1 91 ? 32.369 7.101 -6.841 1.00 22.81 90 PRO B N 1
ATOM 1659 C CA . PRO B 1 91 ? 31.554 7.236 -8.050 1.00 22.18 90 PRO B CA 1
ATOM 1660 C C . PRO B 1 91 ? 32.395 7.829 -9.190 1.00 22.93 90 PRO B C 1
ATOM 1661 O O . PRO B 1 91 ? 33.375 8.527 -8.926 1.00 22.77 90 PRO B O 1
ATOM 1665 N N . LYS B 1 92 ? 32.000 7.547 -10.428 1.00 22.85 91 LYS B N 1
ATOM 1666 C CA . LYS B 1 92 ? 32.732 8.004 -11.615 1.00 23.47 91 LYS B CA 1
ATOM 1667 C C . LYS B 1 92 ? 31.854 8.880 -12.481 1.00 23.48 91 LYS B C 1
ATOM 1668 O O . LYS B 1 92 ? 30.646 8.656 -12.583 1.00 22.86 91 LYS B O 1
ATOM 1674 N N . HIS B 1 93 ? 32.468 9.882 -13.111 1.00 23.68 92 HIS B N 1
ATOM 1675 C CA . HIS B 1 93 ? 31.756 10.739 -14.046 1.00 24.21 92 HIS B CA 1
ATOM 1676 C C . HIS B 1 93 ? 31.709 10.163 -15.451 1.00 25.90 92 HIS B C 1
ATOM 1677 O O . HIS B 1 93 ? 32.727 10.069 -16.126 1.00 25.60 92 HIS B O 1
ATOM 1684 N N . ALA B 1 94 ? 30.520 9.756 -15.877 1.00 27.87 93 ALA B N 1
ATOM 1685 C CA . ALA B 1 94 ? 30.217 9.643 -17.315 1.00 29.91 93 ALA B CA 1
ATOM 1686 C C . ALA B 1 94 ? 29.386 10.854 -17.751 1.00 30.64 93 ALA B C 1
ATOM 1687 O O . ALA B 1 94 ? 29.155 11.801 -16.960 1.00 31.94 93 ALA B O 1
ATOM 1689 N N . ALA B 1 96 ? 26.468 9.860 -16.618 1.00 26.48 95 ALA B N 1
ATOM 1690 C CA . ALA B 1 96 ? 25.986 10.172 -15.277 1.00 24.48 95 ALA B CA 1
ATOM 1691 C C . ALA B 1 96 ? 27.083 9.977 -14.223 1.00 24.18 95 ALA B C 1
ATOM 1692 O O . ALA B 1 96 ? 28.104 9.332 -14.479 1.00 24.97 95 ALA B O 1
ATOM 1694 N N . TYR B 1 97 ? 26.885 10.569 -13.051 1.00 22.40 96 TYR B N 1
ATOM 1695 C CA . TYR B 1 97 ? 27.763 10.347 -11.910 1.00 20.61 96 TYR B CA 1
ATOM 1696 C C . TYR B 1 97 ? 27.249 9.100 -11.186 1.00 20.09 96 TYR B C 1
ATOM 1697 O O . TYR B 1 97 ? 26.156 9.135 -10.621 1.00 19.11 96 TYR B O 1
ATOM 1706 N N . THR B 1 98 ? 28.037 8.025 -11.198 1.00 19.10 97 THR B N 1
ATOM 1707 C CA . THR B 1 98 ? 27.500 6.683 -10.954 1.00 19.58 97 THR B CA 1
ATOM 1708 C C . THR B 1 98 ? 28.397 5.837 -10.054 1.00 19.67 97 THR B C 1
ATOM 1709 O O . THR B 1 98 ? 29.629 5.859 -10.191 1.00 19.19 97 THR B O 1
ATOM 1713 N N . PHE B 1 99 ? 27.786 5.055 -9.162 1.00 18.92 98 PHE B N 1
ATOM 1714 C CA . PHE B 1 99 ? 28.503 3.887 -8.608 1.00 19.35 98 PHE B CA 1
ATOM 1715 C C . PHE B 1 99 ? 27.579 2.696 -8.442 1.00 19.45 98 PHE B C 1
ATOM 1716 O O . PHE B 1 99 ? 26.365 2.838 -8.559 1.00 19.68 98 PHE B O 1
ATOM 1724 N N . TYR B 1 100 ? 28.169 1.535 -8.138 1.00 19.74 99 TYR B N 1
ATOM 1725 C CA . TYR B 1 100 ? 27.414 0.289 -7.954 1.00 20.51 99 TYR B CA 1
ATOM 1726 C C . TYR B 1 100 ? 27.665 -0.307 -6.580 1.00 21.05 99 TYR B C 1
ATOM 1727 O O . TYR B 1 100 ? 28.745 -0.139 -6.007 1.00 21.64 99 TYR B O 1
ATOM 1736 N N . VAL B 1 101 ? 26.665 -0.998 -6.057 1.00 20.60 100 VAL B N 1
ATOM 1737 C CA . VAL B 1 101 ? 26.804 -1.744 -4.799 1.00 20.98 100 VAL B CA 1
ATOM 1738 C C . VAL B 1 101 ? 26.027 -3.057 -4.901 1.00 22.22 100 VAL B C 1
ATOM 1739 O O . VAL B 1 101 ? 24.952 -3.105 -5.503 1.00 22.22 100 VAL B O 1
ATOM 1743 N N . GLU B 1 102 ? 26.573 -4.115 -4.313 1.00 24.02 101 GLU B N 1
ATOM 1744 C CA . GLU B 1 102 ? 25.853 -5.388 -4.214 1.00 25.13 101 GLU B CA 1
ATOM 1745 C C . GLU B 1 102 ? 24.919 -5.337 -3.020 1.00 25.08 101 GLU B C 1
ATOM 1746 O O . GLU B 1 102 ? 25.356 -5.165 -1.886 1.00 25.52 101 GLU B O 1
ATOM 1752 N N . ALA B 1 103 ? 23.622 -5.448 -3.269 1.00 24.83 102 ALA B N 1
ATOM 1753 C CA . ALA B 1 103 ? 22.658 -5.439 -2.176 1.00 24.64 102 ALA B CA 1
ATOM 1754 C C . ALA B 1 103 ? 22.627 -6.784 -1.464 1.00 24.98 102 ALA B C 1
ATOM 1755 O O . ALA B 1 103 ? 22.744 -7.818 -2.115 1.00 24.60 102 ALA B O 1
ATOM 1757 N N . PRO B 1 104 ? 22.462 -6.778 -0.127 1.00 25.81 103 PRO B N 1
ATOM 1758 C CA . PRO B 1 104 ? 22.124 -8.017 0.567 1.00 27.05 103 PRO B CA 1
ATOM 1759 C C . PRO B 1 104 ? 20.966 -8.668 -0.168 1.00 27.84 103 PRO B C 1
ATOM 1760 O O . PRO B 1 104 ? 20.064 -7.969 -0.635 1.00 28.57 103 PRO B O 1
ATOM 1764 N N . GLY B 1 105 ? 21.007 -9.981 -0.296 1.00 29.07 104 GLY B N 1
ATOM 1765 C CA . GLY B 1 105 ? 20.025 -10.687 -1.118 1.00 29.30 104 GLY B CA 1
ATOM 1766 C C . GLY B 1 105 ? 20.607 -11.171 -2.433 1.00 29.37 104 GLY B C 1
ATOM 1767 O O . GLY B 1 105 ? 20.204 -12.214 -2.944 1.00 29.84 104 GLY B O 1
ATOM 1768 N N . GLY B 1 106 ? 21.545 -10.409 -2.991 1.00 29.11 105 GLY B N 1
ATOM 1769 C CA . GLY B 1 106 ? 22.321 -10.879 -4.133 1.00 29.16 105 GLY B CA 1
ATOM 1770 C C . GLY B 1 106 ? 21.967 -10.269 -5.484 1.00 29.22 105 GLY B C 1
ATOM 1771 O O . GLY B 1 106 ? 21.966 -10.970 -6.481 1.00 30.47 105 GLY B O 1
ATOM 1772 N N . PHE B 1 107 ? 21.674 -8.968 -5.525 1.00 28.67 106 PHE B N 1
ATOM 1773 C CA . PHE B 1 107 ? 21.544 -8.248 -6.805 1.00 26.78 106 PHE B CA 1
ATOM 1774 C C . PHE B 1 107 ? 22.248 -6.894 -6.725 1.00 25.59 106 PHE B C 1
ATOM 1775 O O . PHE B 1 107 ? 22.353 -6.303 -5.645 1.00 25.03 106 PHE B O 1
ATOM 1783 N N . THR B 1 108 ? 22.693 -6.397 -7.875 1.00 23.45 107 THR B N 1
ATOM 1784 C CA . THR B 1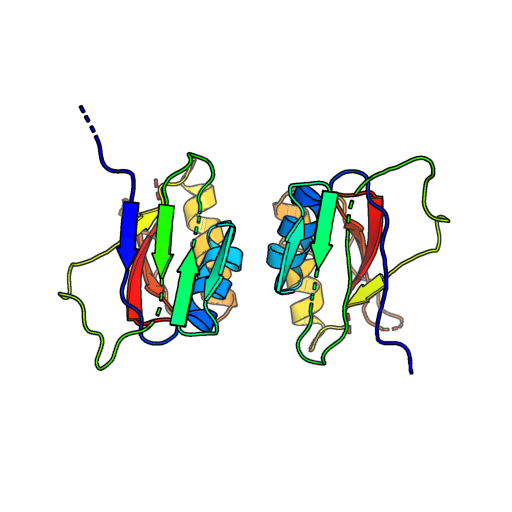 108 ? 23.435 -5.146 -7.939 1.00 21.77 107 THR B CA 1
ATOM 1785 C C . THR B 1 108 ? 22.506 -3.950 -8.112 1.00 21.18 107 THR B C 1
ATOM 1786 O O . THR B 1 108 ? 21.507 -4.006 -8.856 1.00 19.98 107 THR B O 1
ATOM 1790 N N . ILE B 1 109 ? 22.833 -2.889 -7.378 1.00 20.23 108 ILE B N 1
ATOM 1791 C CA . ILE B 1 109 ? 22.132 -1.615 -7.450 1.00 19.05 108 ILE B CA 1
ATOM 1792 C C . ILE B 1 109 ? 23.052 -0.563 -8.054 1.00 19.20 108 ILE B C 1
ATOM 1793 O O . ILE B 1 109 ? 24.250 -0.495 -7.727 1.00 19.20 108 ILE B O 1
ATOM 1798 N N . GLU B 1 110 ? 22.479 0.227 -8.953 1.00 18.93 109 GLU B N 1
ATOM 1799 C CA . GLU B 1 110 ? 23.153 1.368 -9.548 1.00 19.01 109 GLU B CA 1
ATOM 1800 C C . GLU B 1 110 ? 22.619 2.622 -8.867 1.00 19.02 109 GLU B C 1
ATOM 1801 O O . GLU B 1 110 ? 21.397 2.773 -8.704 1.00 19.02 109 GLU B O 1
ATOM 1807 N N . VAL B 1 111 ? 23.530 3.520 -8.498 1.00 19.00 110 VAL B N 1
ATOM 1808 C CA . VAL B 1 111 ? 23.178 4.789 -7.843 1.00 19.59 110 VAL B CA 1
ATOM 1809 C C . VAL B 1 111 ? 23.786 5.907 -8.683 1.00 19.68 110 VAL B C 1
ATOM 1810 O O . VAL B 1 111 ? 24.988 5.904 -8.925 1.00 19.81 110 VAL B O 1
ATOM 1822 N N . CYS B 1 113 ? 23.375 10.169 -10.636 1.00 22.13 112 CYS B N 1
ATOM 1823 C CA . CYS B 1 113 ? 22.775 11.456 -10.949 1.00 22.82 112 CYS B CA 1
ATOM 1824 C C . CYS B 1 113 ? 23.317 11.869 -12.300 1.00 22.93 112 CYS B C 1
ATOM 1825 O O . CYS B 1 113 ? 24.538 12.056 -12.451 1.00 22.50 112 CYS B O 1
#